Protein AF-A0A6J8DUG9-F1 (afdb_monomer)

Organism: Mytilus coruscus (NCBI:txid42192)

Radius of gyration: 27.26 Å; Cα contacts (8 Å, |Δi|>4): 117; chains: 1; bounding box: 63×24×90 Å

Secondary structure (DSSP, 8-state):
---S-TTSS-HHHHHHHHHHHHHHHHHHHHHHHHHHHIIIIIIITTT----HHHHHHHHHHHHHHHHHHHHHHHHHHHHHHHH-SSTTTS---HHHHHHHHHHHHHHHHHHHHHHHHHHHHHHHHHHHHHHHHHHHHHIIIIIIHHHHTT---PEEGGGGT----GGGGGGTPPPSS-SEE--HHHHHHHHHHHHHHHHHHHHHHHHHHHHHHHHHHHHHHHHHHHHHHHHHT--

InterPro domains:
  IPR001614 Myelin proteolipid protein PLP [PF01275] (6-200)
  IPR001614 Myelin proteolipid protein PLP [PTHR11683] (6-196)

Sequence (235 aa):
MACENIGNCAFASLISALLVFFGVGVYCGTLYRALQIFITQILEDIFGFNVPWLEVIQIVFVVIGVVMGMFAILLLVFGFLATGATRKNVYSGNKCIMGGRVSAGFFMCISYLLNLVWIGMLGVGVVPVVVYLMVSSRCDNSVYNKYQNGQVTCINLNHYGIYRNQSYIAIGQLPPGKESVCDPNDLRRLCDKTNFLLTLATNYTRLKISKELTEYRDAVDMEELELNSRDGGSR

Solvent-accessible surface area (backbone atoms only — not comparable to full-atom values): 13427 Å² total; per-residue (Å²): 134,72,85,88,49,86,87,74,60,66,55,70,60,52,52,52,49,50,52,49,43,53,47,49,52,52,49,45,54,51,51,51,52,52,50,53,47,45,48,55,60,40,31,36,71,63,37,39,43,85,62,73,67,58,58,56,52,52,52,51,52,46,54,52,47,52,54,50,43,55,49,49,53,51,53,50,54,52,50,55,67,68,69,45,94,64,68,86,81,77,75,93,44,75,72,56,61,51,49,54,54,52,50,50,52,51,52,52,54,51,53,50,54,52,49,54,55,48,53,52,52,52,58,61,56,44,50,65,55,49,56,46,54,61,48,52,59,44,35,62,68,49,50,57,58,29,51,76,70,74,44,85,73,61,49,56,38,62,83,73,72,58,72,71,68,66,69,32,62,79,68,76,41,85,58,74,45,56,68,54,56,62,54,70,65,63,51,47,50,54,43,53,59,49,49,55,58,46,53,57,54,48,49,52,52,50,55,48,52,52,51,55,52,48,55,54,48,55,52,51,57,51,54,53,51,53,54,53,53,58,65,67,68,74,117

pLDDT: mean 71.72, std 12.21, range [39.41, 91.94]

Foldseek 3Di:
DDDPDPVQPVVVLVVVLVCLLVVLVVVLVLLLVLLVCCQPLPCCVAFQHNDVVSVVVNVVSSVLSVVVSVLSVVVVVLVVVVSDPPPPPDDPDPVVVVVNVVVVVVSVVVVVVSVVVVVVVVVVSVVSVVLLVVLLVCCVPPLVVVVVVVDQDKAACVVVVPDFDCVCVVVVHDTGTDRIDRDSVSSVVSNVVSVVSVVVVVVVVVVVVVVVVVVVVVVVVVVVVVVVVVVVVPD

Mean predicted aligned error: 14.6 Å

Structure (mmCIF, N/CA/C/O backbone):
data_AF-A0A6J8DUG9-F1
#
_entry.id   AF-A0A6J8DUG9-F1
#
loop_
_atom_site.group_PDB
_atom_site.id
_atom_site.type_symbol
_atom_site.label_atom_id
_atom_site.label_alt_id
_atom_site.label_comp_id
_atom_site.label_asym_id
_atom_site.label_entity_id
_atom_site.label_seq_id
_atom_site.pdbx_PDB_ins_code
_atom_site.Cartn_x
_atom_site.Cartn_y
_atom_site.Cartn_z
_atom_site.occupancy
_atom_site.B_iso_or_equiv
_atom_site.auth_seq_id
_atom_site.auth_comp_id
_atom_site.auth_asym_id
_atom_site.auth_atom_id
_atom_site.pdbx_PDB_model_num
ATOM 1 N N . MET A 1 1 ? -19.791 10.800 38.046 1.00 41.50 1 MET A N 1
ATOM 2 C CA . MET A 1 1 ? -18.452 10.973 38.639 1.00 41.50 1 MET A CA 1
ATOM 3 C C . MET A 1 1 ? -17.457 10.331 37.711 1.00 41.50 1 MET A C 1
ATOM 5 O O . MET A 1 1 ? -17.655 9.191 37.309 1.00 41.50 1 MET A O 1
ATOM 9 N N . ALA A 1 2 ? -16.525 11.163 37.264 1.00 39.41 2 ALA A N 1
ATOM 10 C CA . ALA A 1 2 ? -15.519 10.879 36.263 1.00 39.41 2 ALA A CA 1
ATOM 11 C C . ALA A 1 2 ? -14.509 9.834 36.758 1.00 39.41 2 ALA A C 1
ATOM 13 O O . ALA A 1 2 ? -14.472 9.522 37.943 1.00 39.41 2 ALA A O 1
ATOM 14 N N . CYS A 1 3 ? -13.740 9.300 35.809 1.00 44.16 3 CYS A N 1
ATOM 15 C CA . CYS A 1 3 ? -12.634 8.352 35.961 1.00 44.16 3 CYS A CA 1
ATOM 16 C C . CYS A 1 3 ? -11.740 8.758 37.161 1.00 44.16 3 CYS A C 1
ATOM 18 O O . CYS A 1 3 ? -10.840 9.574 37.007 1.00 44.16 3 CYS A O 1
ATOM 20 N N . GLU A 1 4 ? -12.014 8.229 38.361 1.00 46.38 4 GLU A N 1
ATOM 21 C CA . GLU A 1 4 ? -11.262 8.558 39.590 1.00 46.38 4 GLU A CA 1
ATOM 22 C C . GLU A 1 4 ? -9.980 7.720 39.725 1.00 46.38 4 GLU A C 1
ATOM 24 O O . GLU A 1 4 ? -9.204 7.909 40.646 1.00 46.38 4 GLU A O 1
ATOM 29 N N . ASN A 1 5 ? -9.709 6.836 38.759 1.00 43.53 5 ASN A N 1
ATOM 30 C CA . ASN A 1 5 ? -8.426 6.159 38.623 1.00 43.53 5 ASN A CA 1
ATOM 31 C C . ASN A 1 5 ? -7.968 6.210 37.164 1.00 43.53 5 ASN A C 1
ATOM 33 O O . ASN A 1 5 ? -8.479 5.490 36.304 1.00 43.53 5 ASN A O 1
ATOM 37 N N . ILE A 1 6 ? -6.958 7.041 36.910 1.00 51.72 6 ILE A N 1
ATOM 38 C CA . ILE A 1 6 ? -6.252 7.199 35.626 1.00 51.72 6 ILE A CA 1
ATOM 39 C C . ILE A 1 6 ? -5.716 5.848 35.096 1.00 51.72 6 ILE A C 1
ATOM 41 O O . ILE A 1 6 ? -5.538 5.690 33.892 1.00 51.72 6 ILE A O 1
ATOM 45 N N . GLY A 1 7 ? -5.559 4.837 35.962 1.00 48.66 7 GLY A N 1
ATOM 46 C CA . GLY A 1 7 ? -5.091 3.490 35.614 1.00 48.66 7 GLY A CA 1
ATOM 47 C C . GLY A 1 7 ? -6.109 2.525 34.979 1.00 48.66 7 GLY A C 1
ATOM 48 O O . GLY A 1 7 ? -5.687 1.484 34.492 1.00 48.66 7 GLY A O 1
ATOM 49 N N . ASN A 1 8 ? -7.415 2.837 34.941 1.00 49.31 8 ASN A N 1
ATOM 50 C CA . ASN A 1 8 ? -8.454 1.919 34.416 1.00 49.31 8 ASN A CA 1
ATOM 51 C C . ASN A 1 8 ? -9.203 2.436 33.173 1.00 49.31 8 ASN A C 1
ATOM 53 O O . ASN A 1 8 ? -10.118 1.775 32.677 1.00 49.31 8 ASN A O 1
ATOM 57 N N . CYS A 1 9 ? -8.860 3.618 32.664 1.00 53.84 9 CYS A N 1
ATOM 58 C CA . CYS A 1 9 ? -9.441 4.124 31.425 1.00 53.84 9 CYS A CA 1
ATOM 59 C C . CYS A 1 9 ? -8.801 3.354 30.236 1.00 53.84 9 CYS A C 1
ATOM 61 O O . CYS A 1 9 ? -7.597 3.100 30.229 1.00 53.84 9 CYS A O 1
ATOM 63 N N . ALA A 1 10 ? -9.597 2.936 29.240 1.00 59.75 10 ALA A N 1
ATOM 64 C CA . ALA A 1 10 ? -9.172 2.096 28.106 1.00 59.75 10 ALA A CA 1
ATOM 65 C C . ALA A 1 10 ? -8.274 2.840 27.088 1.00 59.75 10 ALA A C 1
ATOM 67 O O . ALA A 1 10 ? -8.511 2.795 25.880 1.00 59.75 10 ALA A O 1
ATOM 68 N N . PHE A 1 11 ? -7.242 3.538 27.567 1.00 67.25 11 PHE A N 1
ATOM 69 C CA . PHE A 1 11 ? -6.290 4.298 26.762 1.00 67.25 11 PHE A CA 1
ATOM 70 C C . PHE A 1 11 ? -5.583 3.409 25.738 1.00 67.25 11 PHE A C 1
ATOM 72 O O . PHE A 1 11 ? -5.452 3.803 24.585 1.00 67.25 11 PHE A O 1
ATOM 79 N N . ALA A 1 12 ? -5.227 2.176 26.109 1.00 67.56 12 ALA A N 1
ATOM 80 C CA . ALA A 1 12 ? -4.604 1.219 25.194 1.00 67.56 12 ALA A CA 1
ATOM 81 C C . ALA A 1 12 ? -5.505 0.862 23.991 1.00 67.56 12 ALA A C 1
ATOM 83 O O . ALA A 1 12 ? -5.034 0.805 22.854 1.00 67.56 12 ALA A O 1
ATOM 84 N N . SER A 1 13 ? -6.812 0.677 24.217 1.00 71.38 13 SER A N 1
ATOM 85 C CA . SER A 1 13 ? -7.779 0.357 23.154 1.00 71.38 13 SER A CA 1
ATOM 86 C C . SER A 1 13 ? -8.056 1.569 22.256 1.00 71.38 13 SER A C 1
ATOM 88 O O . SER A 1 13 ? -8.112 1.447 21.034 1.00 71.38 13 SER A O 1
ATOM 90 N N . LEU A 1 14 ? -8.131 2.762 22.857 1.00 71.38 14 LEU A N 1
ATOM 91 C CA . LEU A 1 14 ? -8.289 4.034 22.149 1.00 71.38 14 LEU A CA 1
ATOM 92 C C . LEU A 1 14 ? -7.088 4.305 21.230 1.00 71.38 14 LEU A C 1
ATOM 94 O O . LEU A 1 14 ? -7.269 4.570 20.043 1.00 71.38 14 LEU A O 1
ATOM 98 N N . ILE A 1 15 ? -5.865 4.177 21.755 1.00 79.62 15 ILE A N 1
ATOM 99 C CA . ILE A 1 15 ? -4.626 4.359 20.986 1.00 79.62 15 ILE A CA 1
ATOM 100 C C . ILE A 1 15 ? -4.554 3.345 19.841 1.00 79.62 15 ILE A C 1
ATOM 102 O O . ILE A 1 15 ? -4.286 3.732 18.706 1.00 79.62 15 ILE A O 1
ATOM 106 N N . SER A 1 16 ? -4.862 2.072 20.102 1.00 75.00 16 SER A N 1
ATOM 107 C CA . SER A 1 16 ? -4.859 1.023 19.072 1.00 75.00 16 SER A CA 1
ATOM 108 C C . SER A 1 16 ? -5.841 1.329 17.939 1.00 75.00 16 SER A C 1
ATOM 110 O O . SER A 1 16 ? -5.493 1.233 16.765 1.00 75.00 16 SER A O 1
ATOM 112 N N . ALA A 1 17 ? -7.058 1.755 18.271 1.00 78.19 17 ALA A N 1
ATOM 113 C CA . ALA A 1 17 ? -8.072 2.079 17.278 1.00 78.19 17 ALA A CA 1
ATOM 114 C C . ALA A 1 17 ? -7.736 3.349 16.471 1.00 78.19 17 ALA A C 1
ATOM 116 O O . ALA A 1 17 ? -7.962 3.375 15.261 1.00 78.19 17 ALA A O 1
ATOM 117 N N . LEU A 1 18 ? -7.133 4.370 17.095 1.00 82.00 18 LEU A N 1
ATOM 118 C CA . LEU A 1 18 ? -6.618 5.539 16.373 1.00 82.00 18 LEU A CA 1
ATOM 119 C C . LEU A 1 18 ? -5.481 5.159 15.419 1.00 82.00 18 LEU A C 1
ATOM 121 O O . LEU A 1 18 ? -5.491 5.580 14.264 1.00 82.00 18 LEU A O 1
ATOM 125 N N . LEU A 1 19 ? -4.530 4.335 15.869 1.00 80.81 19 LEU A N 1
ATOM 126 C CA . LEU A 1 19 ? -3.437 3.843 15.027 1.00 80.81 19 LEU A CA 1
ATOM 127 C C . LEU A 1 19 ? -3.962 3.066 13.815 1.00 80.81 19 LEU A C 1
ATOM 129 O O . LEU A 1 19 ? -3.469 3.270 12.708 1.00 80.81 19 LEU A O 1
ATOM 133 N N . VAL A 1 20 ? -4.990 2.230 13.997 1.00 82.81 20 VAL A N 1
ATOM 134 C CA . VAL A 1 20 ? -5.645 1.519 12.889 1.00 82.81 20 VAL A CA 1
ATOM 135 C C . VAL A 1 20 ? -6.331 2.501 11.940 1.00 82.81 20 VAL A C 1
ATOM 137 O O . VAL A 1 20 ? -6.143 2.397 10.733 1.00 82.81 20 VAL A O 1
ATOM 140 N N . PHE A 1 21 ? -7.068 3.491 12.449 1.00 83.62 21 PHE A N 1
ATOM 141 C CA . PHE A 1 21 ? -7.751 4.479 11.609 1.00 83.62 21 PHE A CA 1
ATOM 142 C C . PHE A 1 21 ? -6.773 5.292 10.747 1.00 83.62 21 PHE A C 1
ATOM 144 O O . PHE A 1 21 ? -6.922 5.362 9.524 1.00 83.62 21 PHE A O 1
ATOM 151 N N . PHE A 1 22 ? -5.730 5.857 11.362 1.00 85.69 22 PHE A N 1
ATOM 152 C CA . PHE A 1 22 ? -4.698 6.594 10.631 1.00 85.69 22 PHE A CA 1
ATOM 153 C C . PHE A 1 22 ? -3.905 5.682 9.691 1.00 85.69 22 PHE A C 1
ATOM 155 O O . PHE A 1 22 ? -3.626 6.069 8.557 1.00 85.69 22 PHE A O 1
ATOM 162 N N . GLY A 1 23 ? -3.589 4.458 10.122 1.00 82.38 23 GLY A N 1
ATOM 163 C CA . GLY A 1 23 ? -2.897 3.464 9.307 1.00 82.38 23 GLY A CA 1
ATOM 164 C C . GLY A 1 23 ? -3.671 3.096 8.043 1.00 82.38 23 GLY A C 1
ATOM 165 O O . GLY A 1 23 ? -3.093 3.098 6.959 1.00 82.38 23 GLY A O 1
ATOM 166 N N . VAL A 1 24 ? -4.983 2.860 8.152 1.00 84.56 24 VAL A N 1
ATOM 167 C CA . VAL A 1 24 ? -5.863 2.583 7.004 1.00 84.56 24 VAL A CA 1
ATOM 168 C C . VAL A 1 24 ? -5.885 3.770 6.043 1.00 84.56 24 VAL A C 1
ATOM 170 O O . VAL A 1 24 ? -5.748 3.573 4.837 1.00 84.56 24 VAL A O 1
ATOM 173 N N . GLY A 1 25 ? -5.994 4.999 6.558 1.00 83.56 25 GLY A N 1
ATOM 174 C CA . GLY A 1 25 ? -5.976 6.213 5.737 1.00 83.56 25 GLY A CA 1
ATOM 175 C C . GLY A 1 25 ? -4.667 6.389 4.964 1.00 83.56 25 GLY A C 1
ATOM 176 O O . GLY A 1 25 ? -4.682 6.608 3.751 1.00 83.56 25 GLY A O 1
ATOM 177 N N . VAL A 1 26 ? -3.527 6.229 5.644 1.00 83.81 26 VAL A N 1
ATOM 178 C CA . VAL A 1 26 ? -2.199 6.300 5.016 1.00 83.81 26 VAL A CA 1
ATOM 179 C C . VAL A 1 26 ? -2.026 5.176 3.996 1.00 83.81 26 VAL A C 1
ATOM 181 O O . VAL A 1 26 ? -1.580 5.436 2.878 1.00 83.81 26 VAL A O 1
ATOM 184 N N . TYR A 1 27 ? -2.422 3.946 4.331 1.00 82.06 27 TYR A N 1
ATOM 185 C CA . TYR A 1 27 ? -2.349 2.803 3.422 1.00 82.06 27 TYR A CA 1
ATOM 186 C C . TYR A 1 27 ? -3.182 3.029 2.155 1.00 82.06 27 TYR A C 1
ATOM 188 O O . TYR A 1 27 ? -2.664 2.890 1.052 1.00 82.06 27 TYR A O 1
ATOM 196 N N . CYS A 1 28 ? -4.437 3.465 2.283 1.00 83.56 28 CYS A N 1
ATOM 197 C CA . CYS A 1 28 ? -5.290 3.756 1.130 1.00 83.56 28 CYS A CA 1
ATOM 198 C C . CYS A 1 28 ? -4.724 4.888 0.260 1.00 83.56 28 CYS A C 1
ATOM 200 O O . CYS A 1 28 ? -4.678 4.760 -0.962 1.00 83.56 28 CYS A O 1
ATOM 202 N N . GLY A 1 29 ? -4.250 5.980 0.872 1.00 81.69 29 GLY A N 1
ATOM 203 C CA . GLY A 1 29 ? -3.675 7.111 0.140 1.00 81.69 29 GLY A CA 1
ATOM 204 C C . GLY A 1 29 ? -2.391 6.744 -0.607 1.00 81.69 29 GLY A C 1
ATOM 205 O O . GLY A 1 29 ? -2.224 7.088 -1.780 1.00 81.69 29 GLY A O 1
ATOM 206 N N . THR A 1 30 ? -1.495 6.010 0.055 1.00 79.44 30 THR A N 1
ATOM 207 C CA . THR A 1 30 ? -0.239 5.534 -0.544 1.00 79.44 30 THR A CA 1
ATOM 208 C C . THR A 1 30 ? -0.483 4.502 -1.638 1.00 79.44 30 THR A C 1
ATOM 210 O O . THR A 1 30 ? 0.081 4.645 -2.720 1.00 79.44 30 THR A O 1
ATOM 213 N N . LEU A 1 31 ? -1.366 3.526 -1.410 1.00 79.06 31 LEU A N 1
ATOM 214 C CA . LEU A 1 31 ? -1.734 2.518 -2.404 1.00 79.06 31 LEU A CA 1
ATOM 215 C C . LEU A 1 31 ? -2.398 3.158 -3.630 1.00 79.06 31 LEU A C 1
ATOM 217 O O . LEU A 1 31 ? -2.025 2.835 -4.754 1.00 79.06 31 LEU A O 1
ATOM 221 N N . TYR A 1 32 ? -3.317 4.112 -3.436 1.00 81.38 32 TYR A N 1
ATOM 222 C CA . TYR A 1 32 ? -3.952 4.852 -4.530 1.00 81.38 32 TYR A CA 1
ATOM 223 C C . TYR A 1 32 ? -2.913 5.591 -5.381 1.00 81.38 32 TYR A C 1
ATOM 225 O O . TYR A 1 32 ? -2.899 5.474 -6.604 1.00 81.38 32 TYR A O 1
ATOM 233 N N . ARG A 1 33 ? -1.997 6.327 -4.742 1.00 80.81 33 ARG A N 1
ATOM 234 C CA . ARG A 1 33 ? -0.926 7.028 -5.463 1.00 80.81 33 ARG A CA 1
ATOM 235 C C . ARG A 1 33 ? 0.001 6.057 -6.189 1.00 80.81 33 ARG A C 1
ATOM 237 O O . ARG A 1 33 ? 0.339 6.308 -7.342 1.00 80.81 33 ARG A O 1
ATOM 244 N N . ALA A 1 34 ? 0.384 4.957 -5.545 1.00 75.31 34 ALA A N 1
ATOM 245 C CA . ALA A 1 34 ? 1.252 3.946 -6.137 1.00 75.31 34 ALA A CA 1
ATOM 246 C C . ALA A 1 34 ? 0.610 3.296 -7.373 1.00 75.31 34 ALA A C 1
ATOM 248 O O . ALA A 1 34 ? 1.252 3.219 -8.419 1.00 75.31 34 ALA A O 1
ATOM 249 N N . LEU A 1 35 ? -0.663 2.898 -7.283 1.00 76.62 35 LEU A N 1
ATOM 250 C CA . LEU A 1 35 ? -1.409 2.311 -8.399 1.00 76.62 35 LEU A CA 1
ATOM 251 C C . LEU A 1 35 ? -1.618 3.314 -9.535 1.00 76.62 35 LEU A C 1
ATOM 253 O O . LEU A 1 35 ? -1.372 2.975 -10.688 1.00 76.62 35 LEU A O 1
ATOM 257 N N . GLN A 1 36 ? -1.968 4.564 -9.222 1.00 80.19 36 GLN A N 1
ATOM 258 C CA . GLN A 1 36 ? -2.142 5.610 -10.231 1.00 80.19 36 GLN A CA 1
ATOM 259 C C . GLN A 1 36 ? -0.851 5.846 -11.033 1.00 80.19 36 GLN A C 1
ATOM 261 O O . GLN A 1 36 ? -0.887 5.926 -12.262 1.00 80.19 36 GLN A O 1
ATOM 266 N N . ILE A 1 37 ? 0.294 5.944 -10.347 1.00 75.69 37 ILE A N 1
ATOM 267 C CA . ILE A 1 37 ? 1.604 6.101 -10.995 1.00 75.69 37 ILE A CA 1
ATOM 268 C C . ILE A 1 37 ? 1.922 4.865 -11.839 1.00 75.69 37 ILE A C 1
ATOM 270 O O . ILE A 1 37 ? 2.354 5.004 -12.979 1.00 75.69 37 ILE A O 1
ATOM 274 N N . PHE A 1 38 ? 1.682 3.664 -11.312 1.00 75.38 38 PHE A N 1
ATOM 275 C CA . PHE A 1 38 ? 1.940 2.421 -12.032 1.00 75.38 38 PHE A CA 1
ATOM 276 C C . PHE A 1 38 ? 1.114 2.317 -13.324 1.00 75.38 38 PHE A C 1
ATOM 278 O O . PHE A 1 38 ? 1.660 2.006 -14.378 1.00 75.38 38 PHE A O 1
ATOM 285 N N . ILE A 1 39 ? -0.181 2.629 -13.274 1.00 75.12 39 ILE A N 1
ATOM 286 C CA . ILE A 1 39 ? -1.071 2.544 -14.438 1.00 75.12 39 ILE A CA 1
ATOM 287 C C . ILE A 1 39 ? -0.670 3.578 -15.499 1.00 75.12 39 ILE A C 1
ATOM 289 O O . ILE A 1 39 ? -0.373 3.217 -16.632 1.00 75.12 39 ILE A O 1
ATOM 293 N N . THR A 1 40 ? -0.589 4.854 -15.122 1.00 72.06 40 THR A N 1
ATOM 294 C CA . THR A 1 40 ? -0.403 5.951 -16.090 1.00 72.06 40 THR A CA 1
ATOM 295 C C . THR A 1 40 ? 1.032 6.072 -16.601 1.00 72.06 40 THR A C 1
ATOM 297 O O . THR A 1 40 ? 1.269 6.314 -17.777 1.00 72.06 40 THR A O 1
ATOM 300 N N . GLN A 1 41 ? 2.027 5.916 -15.727 1.00 67.75 41 GLN A N 1
ATOM 301 C CA . GLN A 1 41 ? 3.422 6.207 -16.075 1.00 67.75 41 GLN A CA 1
ATOM 302 C C . GLN A 1 41 ? 4.193 4.971 -16.514 1.00 67.75 41 GLN A C 1
ATOM 304 O O . GLN A 1 41 ? 5.176 5.091 -17.237 1.00 67.75 41 GLN A O 1
ATOM 309 N N . ILE A 1 42 ? 3.796 3.789 -16.046 1.00 69.81 42 ILE A N 1
ATOM 310 C CA . ILE A 1 42 ? 4.462 2.544 -16.417 1.00 69.81 42 ILE A CA 1
ATOM 311 C C . ILE A 1 42 ? 3.620 1.876 -17.499 1.00 69.81 42 ILE A C 1
ATOM 313 O O . ILE A 1 42 ? 4.067 1.782 -18.639 1.00 69.81 42 ILE A O 1
ATOM 317 N N . LEU A 1 43 ? 2.381 1.496 -17.191 1.00 70.25 43 LEU A N 1
ATOM 318 C CA . LEU A 1 43 ? 1.543 0.729 -18.113 1.00 70.25 43 LEU A CA 1
ATOM 319 C C . LEU A 1 43 ? 1.228 1.473 -19.424 1.00 70.25 43 LEU A C 1
ATOM 321 O O . LEU A 1 43 ? 1.392 0.897 -20.498 1.00 70.25 43 LEU A O 1
ATOM 325 N N . GLU A 1 44 ? 0.828 2.742 -19.353 1.00 72.00 44 GLU A N 1
ATOM 326 C CA . GLU A 1 44 ? 0.455 3.523 -20.541 1.00 72.00 44 GLU A CA 1
ATOM 327 C C . GLU A 1 44 ? 1.668 4.138 -21.253 1.00 72.00 44 GLU A C 1
ATOM 329 O O . GLU A 1 44 ? 1.895 3.830 -22.421 1.00 72.00 44 GLU A O 1
ATOM 334 N N . ASP A 1 45 ? 2.477 4.952 -20.565 1.00 67.31 45 ASP A N 1
ATOM 335 C CA . ASP A 1 45 ? 3.588 5.693 -21.195 1.00 67.31 45 ASP A CA 1
ATOM 336 C C . ASP A 1 45 ? 4.724 4.780 -21.701 1.00 67.31 45 ASP A C 1
ATOM 338 O O . ASP A 1 45 ? 5.265 4.974 -22.792 1.00 67.31 45 ASP A O 1
ATOM 342 N N . ILE A 1 46 ? 5.112 3.774 -20.910 1.00 63.97 46 ILE A N 1
ATOM 343 C CA . ILE A 1 46 ? 6.310 2.961 -21.183 1.00 63.97 46 ILE A CA 1
ATOM 344 C C . ILE A 1 46 ? 5.929 1.651 -21.868 1.00 63.97 46 ILE A C 1
ATOM 346 O O . ILE A 1 46 ? 6.572 1.231 -22.835 1.00 63.97 46 ILE A O 1
ATOM 350 N N . PHE A 1 47 ? 4.878 1.006 -21.366 1.00 65.75 47 PHE A N 1
ATOM 351 C CA . PHE A 1 47 ? 4.434 -0.296 -21.841 1.00 65.75 47 PHE A CA 1
ATOM 352 C C . PHE A 1 47 ? 3.389 -0.208 -22.952 1.00 65.75 47 PHE A C 1
ATOM 354 O O . PHE A 1 47 ? 3.236 -1.207 -23.646 1.00 65.75 47 PHE A O 1
ATOM 361 N N . GLY A 1 48 ? 2.721 0.937 -23.162 1.00 63.03 48 GLY A N 1
ATOM 362 C CA . GLY A 1 48 ? 1.706 1.153 -24.203 1.00 63.03 48 GLY A CA 1
ATOM 363 C C . GLY A 1 48 ? 0.445 0.291 -24.059 1.00 63.03 48 GLY A C 1
ATOM 364 O O . GLY A 1 48 ? -0.232 0.023 -25.053 1.00 63.03 48 GLY A O 1
ATOM 365 N N . PHE A 1 49 ? 0.149 -0.180 -22.847 1.00 66.69 49 PHE A N 1
ATOM 366 C CA . PHE A 1 49 ? -1.036 -0.964 -22.514 1.00 66.69 49 PHE A CA 1
ATOM 367 C C . PHE A 1 49 ? -2.037 -0.098 -21.750 1.00 66.69 49 PHE A C 1
ATOM 369 O O . PHE A 1 49 ? -1.842 0.197 -20.573 1.00 66.69 49 PHE A O 1
ATOM 376 N N . ASN A 1 50 ? -3.139 0.267 -22.408 1.00 68.12 50 ASN A N 1
ATOM 377 C CA . ASN A 1 50 ? -4.269 0.908 -21.743 1.00 68.12 50 ASN A CA 1
ATOM 378 C C . ASN A 1 50 ? -5.202 -0.173 -21.184 1.00 68.12 50 ASN A C 1
ATOM 380 O O . ASN A 1 50 ? -5.737 -0.994 -21.935 1.00 68.12 50 ASN A O 1
ATOM 384 N N . VAL A 1 51 ? -5.350 -0.201 -19.859 1.00 70.75 51 VAL A N 1
ATOM 385 C CA . VAL A 1 51 ? -6.108 -1.235 -19.156 1.00 70.75 51 VAL A CA 1
ATOM 386 C C . VAL A 1 51 ? -7.123 -0.584 -18.210 1.00 70.75 51 VAL A C 1
ATOM 388 O O . VAL A 1 51 ? -6.851 -0.431 -17.017 1.00 70.75 51 VAL A O 1
ATOM 391 N N . PRO A 1 52 ? -8.319 -0.219 -18.706 1.00 74.81 52 PRO A N 1
ATOM 39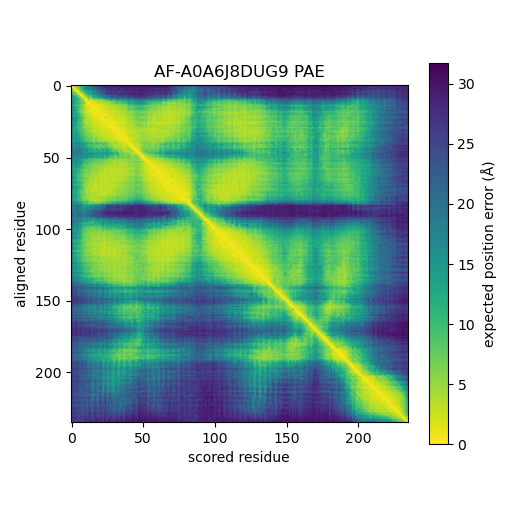2 C CA . PRO A 1 52 ? -9.280 0.576 -17.938 1.00 74.81 52 PRO A CA 1
ATOM 393 C C . PRO A 1 52 ? -9.862 -0.177 -16.732 1.00 74.81 52 PRO A C 1
ATOM 395 O O . PRO A 1 52 ? -10.321 0.435 -15.771 1.00 74.81 52 PRO A O 1
ATOM 398 N N . TRP A 1 53 ? -9.818 -1.516 -16.722 1.00 76.31 53 TRP A N 1
ATOM 399 C CA . TRP A 1 53 ? -10.322 -2.294 -15.586 1.00 76.31 53 TRP A CA 1
ATOM 400 C C . TRP A 1 53 ? -9.467 -2.135 -14.317 1.00 76.31 53 TRP A C 1
ATOM 402 O O . TRP A 1 53 ? -9.982 -2.333 -13.216 1.00 76.31 53 TRP A O 1
ATOM 412 N N . LEU A 1 54 ? -8.180 -1.773 -14.437 1.00 76.56 54 LEU A N 1
ATOM 413 C CA . LEU A 1 54 ? -7.307 -1.554 -13.274 1.00 76.56 54 LEU A CA 1
ATOM 414 C C . LEU A 1 54 ? -7.749 -0.326 -12.471 1.00 76.56 54 LEU A C 1
ATOM 416 O O . LEU A 1 54 ? -7.712 -0.352 -11.241 1.00 76.56 54 LEU A O 1
ATOM 420 N N . GLU A 1 55 ? -8.209 0.720 -13.157 1.00 81.00 55 GLU A N 1
ATOM 421 C CA . GLU A 1 55 ? -8.702 1.944 -12.526 1.00 81.00 55 GLU A CA 1
ATOM 422 C C . GLU A 1 55 ? -9.968 1.671 -11.698 1.00 81.00 55 GLU A C 1
ATOM 424 O O . GLU A 1 55 ? -10.085 2.114 -10.555 1.00 81.00 55 GLU A O 1
ATOM 429 N N . VAL A 1 56 ? -10.877 0.840 -12.221 1.00 85.00 56 VAL A N 1
ATOM 430 C CA . VAL A 1 56 ? -12.088 0.416 -11.498 1.00 85.00 56 VAL A CA 1
ATOM 431 C C . VAL A 1 56 ? -11.729 -0.350 -10.221 1.00 85.00 56 VAL A C 1
ATOM 433 O O . VAL A 1 56 ? -12.285 -0.076 -9.156 1.00 85.00 56 VAL A O 1
ATOM 436 N N . ILE A 1 57 ? -10.768 -1.275 -10.295 1.00 82.31 57 ILE A N 1
ATOM 437 C CA . ILE A 1 57 ? -10.298 -2.052 -9.138 1.00 82.31 57 ILE A CA 1
ATOM 438 C C . ILE A 1 57 ? -9.699 -1.135 -8.059 1.00 82.31 57 ILE A C 1
ATOM 440 O O . ILE A 1 57 ? -9.972 -1.314 -6.870 1.00 82.31 57 ILE A O 1
ATOM 444 N N . GLN A 1 58 ? -8.928 -0.121 -8.459 1.00 82.69 58 GLN A N 1
ATOM 445 C CA . GLN A 1 58 ? -8.347 0.859 -7.540 1.00 82.69 58 GLN A CA 1
ATOM 446 C C . GLN A 1 58 ? -9.422 1.636 -6.769 1.00 82.69 58 GLN A C 1
ATOM 448 O O . GLN A 1 58 ? -9.306 1.797 -5.552 1.00 82.69 58 GLN A O 1
ATOM 453 N N . ILE A 1 59 ? -10.483 2.084 -7.446 1.00 86.31 59 ILE A N 1
ATOM 454 C CA . ILE A 1 59 ? -11.598 2.799 -6.806 1.00 86.31 59 ILE A CA 1
ATOM 455 C C . ILE A 1 59 ? -12.310 1.891 -5.794 1.00 86.31 59 ILE A C 1
ATOM 457 O O . ILE A 1 59 ? -12.594 2.317 -4.673 1.00 86.31 59 ILE A O 1
ATOM 461 N N . VAL A 1 60 ? -12.545 0.623 -6.146 1.00 87.38 60 VAL A N 1
ATOM 462 C CA . VAL A 1 60 ? -13.183 -0.358 -5.251 1.00 87.38 60 VAL A CA 1
ATOM 463 C C . VAL A 1 60 ? -12.370 -0.560 -3.967 1.00 87.38 60 VAL A C 1
ATOM 465 O O . VAL A 1 60 ? -12.949 -0.562 -2.879 1.00 87.38 60 VAL A O 1
ATOM 468 N N . PHE A 1 61 ? -11.039 -0.656 -4.053 1.00 84.56 61 PHE A N 1
ATOM 469 C CA . PHE A 1 61 ? -10.189 -0.776 -2.862 1.00 84.56 61 PHE A CA 1
ATOM 470 C C . PHE A 1 61 ? -10.283 0.439 -1.934 1.00 84.56 61 PHE A C 1
ATOM 472 O O . PHE A 1 61 ? -10.331 0.271 -0.714 1.00 84.56 61 PHE A O 1
ATOM 479 N N . VAL A 1 62 ? -10.373 1.652 -2.489 1.00 86.88 62 VAL A N 1
ATOM 480 C CA . VAL A 1 62 ? -10.546 2.873 -1.686 1.00 86.88 62 VAL A CA 1
ATOM 481 C C . VAL A 1 62 ? -11.884 2.865 -0.953 1.00 86.88 62 VAL A C 1
ATOM 483 O O . VAL A 1 62 ? -11.929 3.142 0.246 1.00 86.88 62 VAL A O 1
ATOM 486 N N . VAL A 1 63 ? -12.968 2.493 -1.638 1.00 89.88 63 VAL A N 1
ATOM 487 C CA . VAL A 1 63 ? -14.302 2.402 -1.024 1.00 89.88 63 VAL A CA 1
ATOM 488 C C . VAL A 1 63 ? -14.303 1.397 0.131 1.00 89.88 63 VAL A C 1
ATOM 490 O O . VAL A 1 63 ? -14.794 1.712 1.216 1.00 89.88 63 VAL A O 1
ATOM 493 N N . ILE A 1 64 ? -13.693 0.223 -0.058 1.00 88.12 64 ILE A N 1
ATOM 494 C CA . ILE A 1 64 ? -13.554 -0.786 1.002 1.00 88.12 64 ILE A CA 1
ATOM 495 C C . ILE A 1 64 ? -12.747 -0.225 2.181 1.00 88.12 64 ILE A C 1
ATOM 497 O O . ILE A 1 64 ? -13.159 -0.385 3.329 1.00 88.12 64 ILE A O 1
ATOM 501 N N . GLY A 1 65 ? -11.642 0.481 1.924 1.00 86.81 65 GLY A N 1
ATOM 502 C CA . GLY A 1 65 ? -10.830 1.118 2.965 1.00 86.81 65 GLY A CA 1
ATOM 503 C C . GLY A 1 65 ? -11.602 2.145 3.800 1.00 86.81 65 GLY A C 1
ATOM 504 O O . GLY A 1 65 ? -11.484 2.161 5.026 1.00 86.81 65 GLY A O 1
ATOM 505 N N . VAL A 1 66 ? -12.456 2.958 3.171 1.00 88.75 66 VAL A N 1
ATOM 506 C CA . VAL A 1 66 ? -13.316 3.918 3.885 1.00 88.75 66 VAL A CA 1
ATOM 507 C C . VAL A 1 66 ? -14.331 3.192 4.769 1.00 88.75 66 VAL A C 1
ATOM 509 O O . VAL A 1 66 ? -14.480 3.537 5.942 1.00 88.75 66 VAL A O 1
ATOM 512 N N . VAL A 1 67 ? -14.989 2.151 4.249 1.00 89.75 67 VAL A N 1
ATOM 513 C CA . VAL A 1 67 ? -15.945 1.338 5.022 1.00 89.75 67 VAL A CA 1
ATOM 514 C C . VAL A 1 67 ? -15.265 0.682 6.230 1.00 89.75 67 VAL A C 1
ATOM 516 O O . VAL A 1 67 ? -15.827 0.681 7.325 1.00 89.75 67 VAL A O 1
ATOM 519 N N . MET A 1 68 ? -14.032 0.194 6.067 1.00 87.75 68 MET A N 1
ATOM 520 C CA . MET A 1 68 ? -13.217 -0.359 7.158 1.00 87.75 68 MET A CA 1
ATOM 521 C C . MET A 1 68 ? -12.923 0.678 8.242 1.00 87.75 68 MET A C 1
ATOM 523 O O . MET A 1 68 ? -13.088 0.394 9.428 1.00 87.75 68 MET A O 1
ATOM 527 N N . GLY A 1 69 ? -12.523 1.891 7.847 1.00 86.94 69 GLY A N 1
ATOM 528 C CA . GLY A 1 69 ? -12.269 2.988 8.782 1.00 86.94 69 GLY A CA 1
ATOM 529 C C . GLY A 1 69 ? -13.517 3.363 9.586 1.00 86.94 69 GLY A C 1
ATOM 530 O O . GLY A 1 69 ? -13.450 3.505 10.806 1.00 86.94 69 GLY A O 1
ATOM 531 N N . MET A 1 70 ? -14.675 3.436 8.923 1.00 89.12 70 MET A N 1
ATOM 532 C CA . MET A 1 70 ? -15.963 3.671 9.587 1.00 89.12 70 MET A CA 1
ATOM 533 C C . MET A 1 70 ? -16.303 2.547 10.572 1.00 89.12 70 MET A C 1
ATOM 535 O O . MET A 1 70 ? -16.734 2.812 11.696 1.00 89.12 70 MET A O 1
ATOM 539 N N . PHE A 1 71 ? -16.064 1.291 10.189 1.00 88.62 71 PHE A N 1
ATOM 540 C CA . PHE A 1 71 ? -16.295 0.145 11.063 1.00 88.62 71 PHE A CA 1
ATOM 541 C C . PHE A 1 71 ? -15.371 0.146 12.290 1.00 88.62 71 PHE A C 1
ATOM 543 O O . PHE A 1 71 ? -15.825 -0.154 13.392 1.00 88.62 71 PHE A O 1
ATOM 550 N N . ALA A 1 72 ? -14.110 0.562 12.144 1.00 85.62 72 ALA A N 1
ATOM 551 C CA . ALA A 1 72 ? -13.183 0.709 13.266 1.00 85.62 72 ALA A CA 1
ATOM 552 C C . ALA A 1 72 ? -13.671 1.746 14.297 1.00 85.62 72 ALA A C 1
ATOM 554 O O . ALA A 1 72 ? -13.593 1.500 15.502 1.00 85.62 72 ALA A O 1
ATOM 555 N N . ILE A 1 73 ? -14.245 2.869 13.844 1.00 86.81 73 ILE A N 1
ATOM 556 C CA . ILE A 1 73 ? -14.851 3.877 14.731 1.00 86.81 73 ILE A CA 1
ATOM 557 C C . ILE A 1 73 ? -16.066 3.292 15.464 1.00 86.81 73 ILE A C 1
ATOM 559 O O . ILE A 1 73 ? -16.212 3.494 16.670 1.00 86.81 73 ILE A O 1
ATOM 563 N N . LEU A 1 74 ? -16.918 2.529 14.769 1.00 88.12 74 LEU A N 1
ATOM 564 C CA . LEU A 1 74 ? -18.054 1.850 15.399 1.00 88.12 74 LEU A CA 1
ATOM 565 C C . LEU A 1 74 ? -17.584 0.877 16.488 1.00 88.12 74 LEU A C 1
ATOM 567 O O . LEU A 1 74 ? -18.085 0.939 17.610 1.00 88.12 74 LEU A O 1
ATOM 571 N N . LEU A 1 75 ? -16.590 0.031 16.201 1.00 84.75 75 LEU A N 1
ATOM 572 C CA . LEU A 1 75 ? -16.009 -0.889 17.186 1.00 84.75 75 LEU A CA 1
ATOM 573 C C . LEU A 1 75 ? -15.440 -0.157 18.406 1.00 84.75 75 LEU A C 1
ATOM 575 O O . LEU A 1 75 ? -15.611 -0.624 19.530 1.00 84.75 75 LEU A O 1
ATOM 579 N N . LEU A 1 76 ? -14.813 1.003 18.202 1.00 83.50 76 LEU A N 1
ATOM 580 C CA . LEU A 1 76 ? -14.308 1.857 19.278 1.00 83.50 76 LEU A CA 1
ATOM 581 C C . LEU A 1 76 ? -15.453 2.375 20.166 1.00 83.50 76 LEU A C 1
ATOM 583 O O . LEU A 1 76 ? -15.364 2.286 21.393 1.00 83.50 76 LEU A O 1
ATOM 587 N N . VAL A 1 77 ? -16.560 2.843 19.577 1.00 83.25 77 VAL A N 1
ATOM 588 C CA . VAL A 1 77 ? -17.750 3.283 20.331 1.00 83.25 77 VAL A CA 1
ATOM 589 C C . VAL A 1 77 ? -18.351 2.122 21.127 1.00 83.25 77 VAL A C 1
ATOM 591 O O . VAL A 1 77 ? -18.627 2.269 22.319 1.00 83.25 77 VAL A O 1
ATOM 594 N N . PHE A 1 78 ? -18.493 0.945 20.512 1.00 82.25 78 PHE A N 1
ATOM 595 C CA . PHE A 1 78 ? -18.962 -0.257 21.206 1.00 82.25 78 PHE A CA 1
ATOM 596 C C . PHE A 1 78 ? -18.008 -0.699 22.325 1.00 82.25 78 PHE A C 1
ATOM 598 O O . PHE A 1 78 ? -18.476 -1.105 23.388 1.00 82.25 78 PHE A O 1
ATOM 605 N N . GLY A 1 79 ? -16.692 -0.561 22.140 1.00 78.69 79 GLY A N 1
ATOM 606 C CA . GLY A 1 79 ? -15.684 -0.833 23.165 1.00 78.69 79 GLY A CA 1
ATOM 607 C C . GLY A 1 79 ? -15.829 0.066 24.396 1.00 78.69 79 GLY A C 1
ATOM 608 O O . GLY A 1 79 ? -15.773 -0.420 25.529 1.00 78.69 79 GLY A O 1
ATOM 609 N N . PHE A 1 80 ? -16.104 1.361 24.204 1.00 75.12 80 PHE A N 1
ATOM 610 C CA . PHE A 1 80 ? -16.382 2.270 25.322 1.00 75.12 80 PHE A CA 1
ATOM 611 C C . PHE A 1 80 ? -17.693 1.947 26.034 1.00 75.12 80 PHE A C 1
ATOM 613 O O . PHE A 1 80 ? -17.730 1.930 27.267 1.00 75.12 80 PHE A O 1
ATOM 620 N N . LEU A 1 81 ? -18.748 1.634 25.278 1.00 74.75 81 LEU A N 1
ATOM 621 C CA . LEU A 1 81 ? -20.036 1.226 25.842 1.00 74.75 81 LEU A CA 1
ATOM 622 C C . LEU A 1 81 ? -19.912 -0.077 26.653 1.00 74.75 81 LEU A C 1
ATOM 624 O O . LEU A 1 81 ? -20.534 -0.201 27.709 1.00 74.75 81 LEU A O 1
ATOM 628 N N . ALA A 1 82 ? -19.069 -1.015 26.208 1.00 70.00 82 ALA A N 1
ATOM 629 C CA . ALA A 1 82 ? -18.795 -2.269 26.906 1.00 70.00 82 ALA A CA 1
ATOM 630 C C . ALA A 1 82 ? -17.958 -2.089 28.190 1.00 70.00 82 ALA A C 1
ATOM 632 O O . ALA A 1 82 ? -18.157 -2.833 29.150 1.00 70.00 82 ALA A O 1
ATOM 633 N N . THR A 1 83 ? -17.059 -1.095 28.242 1.00 69.31 83 THR A N 1
ATOM 634 C CA . THR A 1 83 ? -16.110 -0.897 29.364 1.00 69.31 83 THR A CA 1
ATOM 635 C C . THR A 1 83 ? -16.733 -0.210 30.595 1.00 69.31 83 THR A C 1
ATOM 637 O O . THR A 1 83 ? -16.153 -0.204 31.675 1.00 69.31 83 THR A O 1
ATOM 640 N N . GLY A 1 84 ? -17.981 0.261 30.515 1.00 57.19 84 GLY A N 1
ATOM 641 C CA . GLY A 1 84 ? -18.832 0.336 31.705 1.00 57.19 84 GLY A CA 1
ATOM 642 C C . GLY A 1 84 ? -18.532 1.455 32.711 1.00 57.19 84 GLY A C 1
ATOM 643 O O . GLY A 1 84 ? -18.436 1.192 33.907 1.00 57.19 84 GLY A O 1
ATOM 644 N N . ALA A 1 85 ? -18.573 2.718 32.278 1.00 49.50 85 ALA A N 1
ATOM 645 C CA . ALA A 1 85 ? -18.878 3.829 33.195 1.00 49.50 85 ALA A CA 1
ATOM 646 C C . ALA A 1 85 ? -20.384 3.894 33.575 1.00 49.50 85 ALA A C 1
ATOM 648 O O . ALA A 1 85 ? -20.762 4.611 34.499 1.00 49.50 85 ALA A O 1
ATOM 649 N N . THR A 1 86 ? -21.247 3.103 32.916 1.00 50.00 86 THR A N 1
ATOM 650 C CA . THR A 1 86 ? -22.722 3.124 33.080 1.00 50.00 86 THR A CA 1
ATOM 651 C C . THR A 1 86 ? -23.286 1.861 33.753 1.00 50.00 86 THR A C 1
ATOM 653 O O . THR A 1 86 ? -24.496 1.654 33.790 1.00 50.00 86 THR A O 1
ATOM 656 N N . ARG A 1 87 ? -22.447 0.980 34.321 1.00 48.66 87 ARG A N 1
ATOM 657 C CA . ARG A 1 87 ? -22.939 -0.263 34.956 1.00 48.66 87 ARG A CA 1
ATOM 658 C C . ARG A 1 87 ? -23.669 -0.029 36.286 1.00 48.66 87 ARG A C 1
ATOM 660 O O . ARG A 1 87 ? -24.414 -0.898 36.718 1.00 48.66 87 ARG A O 1
ATOM 667 N N . LYS A 1 88 ? -23.475 1.122 36.942 1.00 48.53 88 LYS A N 1
ATOM 668 C CA . LYS A 1 88 ? -23.950 1.321 38.322 1.00 48.53 88 LYS A CA 1
ATOM 669 C C . LYS A 1 88 ? -25.414 1.746 38.488 1.00 48.53 88 LYS A C 1
ATOM 671 O O . LYS A 1 88 ? -25.908 1.559 39.588 1.00 48.53 88 LYS A O 1
ATOM 676 N N . ASN A 1 89 ? -26.117 2.251 37.464 1.00 49.12 89 ASN A N 1
ATOM 677 C CA . ASN A 1 89 ? -27.441 2.864 37.703 1.00 49.12 89 ASN A CA 1
ATOM 678 C C . ASN A 1 89 ? -28.624 2.415 36.825 1.00 49.12 89 ASN A C 1
ATOM 680 O O . ASN A 1 89 ? -29.739 2.786 37.171 1.00 49.12 89 ASN A O 1
ATOM 684 N N . VAL A 1 90 ? -28.461 1.662 35.721 1.00 52.75 90 VAL A N 1
ATOM 685 C CA . VAL A 1 90 ? -29.596 1.510 34.767 1.00 52.75 90 VAL A CA 1
ATOM 686 C C . VAL A 1 90 ? -29.921 0.078 34.315 1.00 52.75 90 VAL A C 1
ATOM 688 O O . VAL A 1 90 ? -31.090 -0.209 34.085 1.00 52.75 90 VAL A O 1
ATOM 691 N N . TYR A 1 91 ? -28.977 -0.866 34.225 1.00 49.47 91 TYR A N 1
ATOM 692 C CA . TYR A 1 91 ? -29.222 -2.147 33.527 1.00 49.47 91 TYR A CA 1
ATOM 693 C C . TYR A 1 91 ? -28.964 -3.392 34.403 1.00 49.47 91 TYR A C 1
ATOM 695 O O . TYR A 1 91 ? -27.984 -4.113 34.236 1.00 49.47 91 TYR A O 1
ATOM 703 N N . SER A 1 92 ? -29.895 -3.675 35.322 1.00 52.00 92 SER A N 1
ATOM 704 C CA . SER A 1 92 ? -29.947 -4.914 36.128 1.00 52.00 92 SER A CA 1
ATOM 705 C C . SER A 1 92 ? -30.934 -5.947 35.546 1.00 52.00 92 SER A C 1
ATOM 707 O O . SER A 1 92 ? -31.665 -6.608 36.279 1.00 52.00 92 SER A O 1
ATOM 709 N N . GLY A 1 93 ? -31.020 -6.052 34.215 1.00 61.25 93 GLY A N 1
ATOM 710 C CA . GLY A 1 93 ? -31.942 -6.967 33.531 1.00 61.25 93 GLY A CA 1
ATOM 71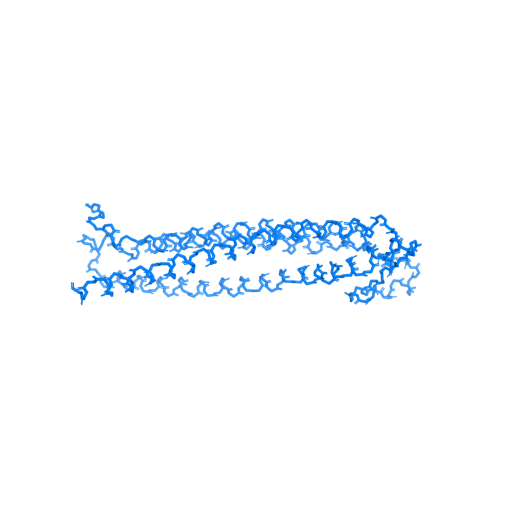1 C C . GLY A 1 93 ? -31.212 -8.025 32.703 1.00 61.25 93 GLY A C 1
ATOM 712 O O . GLY A 1 93 ? -30.421 -7.673 31.828 1.00 61.25 93 GLY A O 1
ATOM 713 N N . ASN A 1 94 ? -31.528 -9.314 32.898 1.00 59.41 94 ASN A N 1
ATOM 714 C CA . ASN A 1 94 ? -30.937 -10.440 32.147 1.00 59.41 94 ASN A CA 1
ATOM 715 C C . ASN A 1 94 ? -31.001 -10.267 30.619 1.00 59.41 94 ASN A C 1
ATOM 717 O O . ASN A 1 94 ? -30.066 -10.643 29.915 1.00 59.41 94 ASN A O 1
ATOM 721 N N . LYS A 1 95 ? -32.074 -9.649 30.102 1.00 61.28 95 LYS A N 1
ATOM 722 C CA . LYS A 1 95 ? -32.256 -9.386 28.661 1.00 61.28 95 LYS A CA 1
ATOM 723 C C . LYS A 1 95 ? -31.156 -8.490 28.084 1.00 61.28 95 LYS A C 1
ATOM 725 O O . LYS A 1 95 ? -30.730 -8.664 26.948 1.00 61.28 95 LYS A O 1
ATOM 730 N N . CYS A 1 96 ? -30.655 -7.571 28.892 1.00 61.28 96 CYS A N 1
ATOM 731 C CA . CYS A 1 96 ? -29.678 -6.585 28.473 1.00 61.28 96 CYS A CA 1
ATOM 732 C C . CYS A 1 96 ? -28.248 -7.124 28.462 1.00 61.28 96 CYS A C 1
ATOM 734 O O . CYS A 1 96 ? -27.463 -6.823 27.566 1.00 61.28 96 CYS A O 1
ATOM 736 N N . ILE A 1 97 ? -27.936 -7.981 29.436 1.00 67.44 97 ILE A N 1
ATOM 737 C CA . ILE A 1 97 ? -26.679 -8.735 29.489 1.00 67.44 97 ILE A CA 1
ATOM 738 C C . ILE A 1 97 ? -26.590 -9.679 28.280 1.00 67.44 97 ILE A C 1
ATOM 740 O O . ILE A 1 97 ? -25.529 -9.825 27.676 1.00 67.44 97 ILE A O 1
ATOM 744 N N . MET A 1 98 ? -27.715 -10.282 27.890 1.00 68.31 98 MET A N 1
ATOM 745 C CA . MET A 1 98 ? -27.795 -11.173 26.733 1.00 68.31 98 MET A CA 1
ATOM 746 C C . MET A 1 98 ? -27.604 -10.419 25.406 1.00 68.31 98 MET A C 1
ATOM 748 O O . MET A 1 98 ? -26.846 -10.884 24.557 1.00 68.31 98 MET A O 1
ATOM 752 N N . GLY A 1 99 ? -28.187 -9.220 25.266 1.00 75.56 99 GLY A N 1
ATOM 753 C CA . GLY A 1 99 ? -27.980 -8.344 24.105 1.00 75.56 99 GLY A CA 1
ATOM 754 C C . GLY A 1 99 ? -26.514 -7.956 23.888 1.00 75.56 99 GLY A C 1
ATOM 755 O O . GLY A 1 99 ? -26.024 -8.053 22.767 1.00 75.56 99 GLY A O 1
ATOM 756 N N . GLY A 1 100 ? -25.785 -7.628 24.963 1.00 76.81 100 GLY A N 1
ATOM 757 C CA . GLY A 1 100 ? -24.356 -7.294 24.892 1.00 76.81 100 GLY A CA 1
ATOM 758 C C . GLY A 1 100 ? -23.467 -8.447 24.404 1.00 76.81 100 GLY A C 1
ATOM 759 O O . GLY A 1 100 ? -22.522 -8.229 23.647 1.00 76.81 100 GLY A O 1
ATOM 760 N N . ARG A 1 101 ? -23.783 -9.694 24.786 1.00 82.06 101 ARG A N 1
ATOM 761 C CA . ARG A 1 101 ? -23.047 -10.889 24.324 1.00 82.06 101 ARG A CA 1
ATOM 762 C C . ARG A 1 101 ? -23.310 -11.184 22.848 1.00 82.06 101 ARG A C 1
ATOM 764 O O . ARG A 1 101 ? -22.376 -11.513 22.122 1.00 82.06 101 ARG A O 1
ATOM 771 N N . VAL A 1 102 ? -24.561 -11.038 22.408 1.00 85.50 102 VAL A N 1
ATOM 772 C CA . VAL A 1 102 ? -24.946 -11.231 21.001 1.00 85.50 102 VAL A CA 1
ATOM 773 C C . VAL A 1 102 ? -24.302 -10.167 20.115 1.00 85.50 102 VAL A C 1
ATOM 775 O O . VAL A 1 102 ? -23.707 -10.511 19.096 1.00 85.50 102 VAL A O 1
ATOM 778 N N . SER A 1 103 ? -24.336 -8.894 20.524 1.00 85.12 103 SER A N 1
ATOM 779 C CA . SER A 1 103 ? -23.673 -7.823 19.777 1.00 85.12 103 SER A CA 1
ATOM 780 C C . SER A 1 103 ? -22.159 -8.020 19.722 1.00 85.12 103 SER A C 1
ATOM 782 O O . SER A 1 103 ? -21.573 -7.863 18.657 1.00 85.12 103 SER A O 1
ATOM 784 N N . ALA A 1 104 ? -21.519 -8.427 20.826 1.00 83.81 104 ALA A N 1
ATOM 785 C CA . ALA A 1 104 ? -20.082 -8.707 20.840 1.00 83.81 104 ALA A CA 1
ATOM 786 C C . ALA A 1 104 ? -19.705 -9.841 19.870 1.00 83.81 104 ALA A C 1
ATOM 788 O O . ALA A 1 104 ? -18.751 -9.700 19.108 1.00 83.81 104 ALA A O 1
ATOM 789 N N . GLY A 1 105 ? -20.486 -10.928 19.840 1.00 86.94 105 GLY A N 1
ATOM 790 C CA . GLY A 1 105 ? -20.285 -12.019 18.882 1.00 86.94 105 GLY A CA 1
ATOM 791 C C . GLY A 1 105 ? -20.460 -11.575 17.426 1.00 86.94 105 GLY A C 1
ATOM 792 O O . GLY A 1 105 ? -19.652 -11.925 16.568 1.00 86.94 105 GLY A O 1
ATOM 793 N N . PHE A 1 106 ? -21.469 -10.746 17.150 1.00 89.25 106 PHE A N 1
ATOM 794 C CA . PHE A 1 106 ? -21.701 -10.185 15.818 1.00 89.25 106 PHE A CA 1
ATOM 795 C C . PHE A 1 106 ? -20.541 -9.293 15.352 1.00 89.25 106 PHE A C 1
ATOM 797 O O . PHE A 1 106 ? -20.021 -9.482 14.251 1.00 89.25 106 PHE A O 1
ATOM 804 N N . PHE A 1 107 ? -20.071 -8.378 16.206 1.00 87.50 107 PHE A N 1
ATOM 805 C CA . PHE A 1 107 ? -18.915 -7.531 15.902 1.00 87.50 107 PHE A CA 1
ATOM 806 C C . PHE A 1 107 ? -17.632 -8.334 15.705 1.00 87.50 107 PHE A C 1
ATOM 808 O O . PHE A 1 107 ? -16.848 -8.006 14.815 1.00 87.50 107 PHE A O 1
ATOM 815 N N . MET A 1 108 ? -17.426 -9.399 16.482 1.00 88.94 108 MET A N 1
ATOM 816 C CA . MET A 1 108 ? -16.278 -10.293 16.325 1.00 88.94 108 MET A CA 1
ATOM 817 C C . MET A 1 108 ? -16.299 -11.007 14.966 1.00 88.94 108 MET A C 1
ATOM 819 O O . MET A 1 108 ? -15.282 -11.027 14.273 1.00 88.94 108 MET A O 1
ATOM 823 N N . CYS A 1 109 ? -17.461 -11.519 14.548 1.00 91.56 109 CYS A N 1
ATOM 824 C CA . CYS A 1 109 ? -17.634 -12.165 13.245 1.00 91.56 109 CYS A CA 1
ATOM 825 C C . CYS A 1 109 ? -17.332 -11.199 12.088 1.00 91.56 109 CYS A C 1
ATOM 827 O O . CYS A 1 109 ? -16.527 -11.508 11.209 1.00 91.56 109 CYS A O 1
ATOM 829 N N . ILE A 1 110 ? -17.905 -9.992 12.125 1.00 90.19 110 ILE A N 1
ATOM 830 C CA . ILE A 1 110 ? -17.650 -8.978 11.095 1.00 90.19 110 ILE A CA 1
ATOM 831 C C . ILE A 1 110 ? -16.172 -8.579 11.082 1.00 90.19 110 ILE A C 1
ATOM 833 O O . ILE A 1 110 ? -15.556 -8.565 10.021 1.00 90.19 110 ILE A O 1
ATOM 837 N N . SER A 1 111 ? -15.567 -8.327 12.245 1.00 88.50 111 SER A N 1
ATOM 838 C CA . SER A 1 111 ? -14.145 -7.964 12.337 1.00 88.50 111 SER A CA 1
ATOM 839 C C . SER A 1 111 ? -13.240 -9.017 11.695 1.00 88.50 111 SER A C 1
ATOM 841 O O . SER A 1 111 ? -12.252 -8.669 11.051 1.00 88.50 111 SER A O 1
ATOM 843 N N . TYR A 1 112 ? -13.582 -10.299 11.827 1.00 91.50 112 TYR A N 1
ATOM 844 C CA . TYR A 1 112 ? -12.839 -11.385 11.197 1.00 91.50 112 TYR A CA 1
ATOM 845 C C . TYR A 1 112 ? -12.953 -11.362 9.666 1.00 91.50 112 TYR A C 1
ATOM 847 O O . TYR A 1 112 ? -11.938 -11.421 8.972 1.00 91.50 112 TYR A O 1
ATOM 855 N N . LEU A 1 113 ? -14.169 -11.199 9.130 1.00 91.94 113 LEU A N 1
ATOM 856 C CA . LEU A 1 113 ? -14.391 -11.075 7.684 1.00 91.94 113 LEU A CA 1
ATOM 857 C C . LEU A 1 113 ? -13.647 -9.869 7.101 1.00 91.94 113 LEU A C 1
ATOM 859 O O . LEU A 1 113 ? -13.024 -9.968 6.045 1.00 91.94 113 LEU A O 1
ATOM 863 N N . LEU A 1 114 ? -13.669 -8.744 7.814 1.00 87.56 114 LEU A N 1
ATOM 864 C CA . LEU A 1 114 ? -12.975 -7.531 7.402 1.00 87.56 114 LEU A CA 1
ATOM 865 C C . LEU A 1 114 ? -11.450 -7.722 7.382 1.00 87.56 114 LEU A C 1
ATOM 867 O O . LEU A 1 114 ? -10.790 -7.297 6.434 1.00 87.56 114 LEU A O 1
ATOM 871 N N . ASN A 1 115 ? -10.890 -8.422 8.372 1.00 88.31 115 ASN A N 1
ATOM 872 C CA . ASN A 1 115 ? -9.469 -8.772 8.373 1.00 88.31 115 ASN A CA 1
ATOM 873 C C . ASN A 1 115 ? -9.094 -9.678 7.191 1.00 88.31 115 ASN A C 1
ATOM 875 O O . ASN A 1 115 ? -8.044 -9.479 6.585 1.00 88.31 115 ASN A O 1
ATOM 879 N N . LEU A 1 116 ? -9.953 -10.628 6.808 1.00 90.81 116 LEU A N 1
ATOM 880 C CA . LEU A 1 116 ? -9.712 -11.489 5.644 1.00 90.81 116 LEU A CA 1
ATOM 881 C C . LEU A 1 116 ? -9.642 -10.666 4.348 1.00 90.81 116 LEU A C 1
ATOM 883 O O . LEU A 1 116 ? -8.698 -10.811 3.569 1.00 90.81 116 LEU A O 1
ATOM 887 N N . VAL A 1 117 ? -10.588 -9.740 4.156 1.00 89.69 117 VAL A N 1
ATOM 888 C CA . VAL A 1 117 ? -10.571 -8.797 3.024 1.00 89.69 117 VAL A CA 1
ATOM 889 C C . VAL A 1 117 ? -9.299 -7.944 3.044 1.00 89.69 117 VAL A C 1
ATOM 891 O O . VAL A 1 117 ? -8.671 -7.752 2.004 1.00 89.69 117 VAL A O 1
ATOM 894 N N . TRP A 1 118 ? -8.879 -7.477 4.221 1.00 86.50 118 TRP A N 1
ATOM 895 C CA . TRP A 1 118 ? -7.671 -6.669 4.388 1.00 86.50 118 TRP A CA 1
ATOM 896 C C . TRP A 1 118 ? -6.391 -7.406 3.982 1.00 86.50 118 TRP A C 1
ATOM 898 O O . TRP A 1 118 ? -5.573 -6.862 3.241 1.00 86.50 118 TRP A O 1
ATOM 908 N N . ILE A 1 119 ? -6.236 -8.664 4.401 1.00 89.62 119 ILE A N 1
ATOM 909 C CA . ILE A 1 119 ? -5.110 -9.510 3.982 1.00 89.62 119 ILE A CA 1
ATOM 910 C C . ILE A 1 119 ? -5.113 -9.708 2.463 1.00 89.62 119 ILE A C 1
ATOM 912 O O . ILE A 1 119 ? -4.057 -9.627 1.837 1.00 89.62 119 ILE A O 1
ATOM 916 N N . GLY A 1 120 ? -6.288 -9.896 1.855 1.00 87.25 120 GLY A N 1
ATOM 917 C CA . GLY A 1 120 ? -6.423 -9.956 0.398 1.00 87.25 120 GLY A CA 1
ATOM 918 C C . GLY A 1 120 ? -5.926 -8.682 -0.293 1.00 87.25 120 GLY A C 1
ATOM 919 O O . GLY A 1 120 ? -5.147 -8.762 -1.242 1.00 87.25 120 GLY A O 1
ATOM 920 N N . MET A 1 121 ? -6.307 -7.505 0.217 1.00 84.56 121 MET A N 1
ATOM 921 C CA . MET A 1 121 ? -5.839 -6.215 -0.310 1.00 84.56 121 MET A CA 1
ATOM 922 C C . MET A 1 121 ? -4.320 -6.058 -0.185 1.00 84.56 121 MET A C 1
ATOM 924 O O . MET A 1 121 ? -3.668 -5.656 -1.149 1.00 84.56 121 MET A O 1
ATOM 928 N N . LEU A 1 122 ? -3.743 -6.434 0.960 1.00 84.56 122 LEU A N 1
ATOM 929 C CA . LEU A 1 122 ? -2.291 -6.431 1.145 1.00 84.56 122 LEU A CA 1
ATOM 930 C C . LEU A 1 122 ? -1.599 -7.376 0.160 1.00 84.56 122 LEU A C 1
ATOM 932 O O . LEU A 1 122 ? -0.598 -6.989 -0.437 1.00 84.56 122 LEU A O 1
ATOM 936 N N . GLY A 1 123 ? -2.158 -8.566 -0.067 1.00 85.38 123 GLY A N 1
ATOM 937 C CA . GLY A 1 123 ? -1.644 -9.527 -1.041 1.00 85.38 123 GLY A CA 1
ATOM 938 C C . GLY A 1 123 ? -1.604 -8.967 -2.464 1.00 85.38 123 GLY A C 1
ATOM 939 O O . GLY A 1 123 ? -0.581 -9.067 -3.137 1.00 85.38 123 GLY A O 1
ATOM 940 N N . VAL A 1 124 ? -2.676 -8.306 -2.910 1.00 81.81 124 VAL A N 1
ATOM 941 C CA . VAL A 1 124 ? -2.700 -7.636 -4.223 1.00 81.81 124 VAL A CA 1
ATOM 942 C C . VAL A 1 124 ? -1.711 -6.465 -4.263 1.00 81.81 124 VAL A C 1
ATOM 944 O O . VAL A 1 124 ? -1.015 -6.281 -5.259 1.00 81.81 124 VAL A O 1
ATOM 947 N N . GLY A 1 125 ? -1.582 -5.715 -3.166 1.00 77.69 125 GLY A N 1
ATOM 948 C CA . GLY A 1 125 ? -0.626 -4.614 -3.033 1.00 77.69 125 GLY A CA 1
ATOM 949 C C . GLY A 1 125 ? 0.847 -5.037 -3.118 1.00 77.69 125 GLY A C 1
ATOM 950 O O . GLY A 1 125 ? 1.687 -4.221 -3.489 1.00 77.69 125 GLY A O 1
ATOM 951 N N . VAL A 1 126 ? 1.179 -6.304 -2.845 1.00 82.25 126 VAL A N 1
ATOM 952 C CA . VAL A 1 126 ? 2.546 -6.833 -3.003 1.00 82.25 126 VAL A CA 1
ATOM 953 C C . VAL A 1 126 ? 2.961 -6.906 -4.476 1.00 82.25 126 VAL A C 1
ATOM 955 O O . VAL A 1 126 ? 4.135 -6.718 -4.780 1.00 82.25 126 VAL A O 1
ATOM 958 N N . VAL A 1 127 ? 2.027 -7.113 -5.409 1.00 78.06 127 VAL A N 1
ATOM 959 C CA . VAL A 1 127 ? 2.328 -7.249 -6.846 1.00 78.06 127 VAL A CA 1
ATOM 960 C C . VAL A 1 127 ? 3.090 -6.041 -7.414 1.00 78.06 127 VAL A C 1
ATOM 962 O O . VAL A 1 127 ? 4.195 -6.241 -7.927 1.00 78.06 127 VAL A O 1
ATOM 965 N N . PRO A 1 128 ? 2.591 -4.791 -7.308 1.00 72.94 128 PRO A N 1
ATOM 966 C CA . PRO A 1 128 ? 3.331 -3.632 -7.800 1.00 72.94 128 PRO A CA 1
ATOM 967 C C . PRO A 1 128 ? 4.663 -3.442 -7.067 1.00 72.94 128 PRO A C 1
ATOM 969 O O . PRO A 1 128 ? 5.628 -3.029 -7.700 1.00 72.94 128 PRO A O 1
ATOM 972 N N . VAL A 1 129 ? 4.758 -3.803 -5.779 1.00 75.62 129 VAL A N 1
ATOM 973 C CA . VAL A 1 129 ? 6.002 -3.726 -4.987 1.00 75.62 129 VAL A CA 1
ATOM 974 C C . VAL A 1 129 ? 7.051 -4.735 -5.470 1.00 75.62 129 VAL A C 1
ATOM 976 O O . VAL A 1 129 ? 8.236 -4.419 -5.535 1.00 75.62 129 VAL A O 1
ATOM 979 N N . VAL A 1 130 ? 6.645 -5.943 -5.855 1.00 76.62 130 VAL A N 1
ATOM 980 C CA . VAL A 1 130 ? 7.568 -6.956 -6.385 1.00 76.62 130 VAL A CA 1
ATOM 981 C C . VAL A 1 130 ? 8.069 -6.561 -7.769 1.00 76.62 130 VAL A C 1
ATOM 983 O O . VAL A 1 130 ? 9.277 -6.576 -7.997 1.00 76.62 130 VAL A O 1
ATOM 986 N N . VAL A 1 131 ? 7.174 -6.155 -8.678 1.00 73.81 131 VAL A N 1
ATOM 987 C CA . VAL A 1 131 ? 7.563 -5.658 -10.015 1.00 73.81 131 VAL A CA 1
ATOM 988 C C . VAL A 1 131 ? 8.550 -4.501 -9.877 1.00 73.81 131 VAL A C 1
ATOM 990 O O . VAL A 1 131 ? 9.578 -4.449 -10.548 1.00 73.81 131 VAL A O 1
ATOM 993 N N . TYR A 1 132 ? 8.271 -3.619 -8.931 1.00 72.62 132 TYR A N 1
ATOM 994 C CA . TYR A 1 132 ? 9.115 -2.506 -8.561 1.00 72.62 132 TYR A CA 1
ATOM 995 C C . TYR A 1 132 ? 10.531 -2.929 -8.108 1.00 72.62 132 TYR A C 1
ATOM 997 O O . TYR A 1 132 ? 11.520 -2.417 -8.640 1.00 72.62 132 TYR A O 1
ATOM 1005 N N . LEU A 1 133 ? 10.660 -3.894 -7.186 1.00 74.06 133 LEU A N 1
ATOM 1006 C CA . LEU A 1 133 ? 11.965 -4.381 -6.710 1.00 74.06 133 LEU A CA 1
ATOM 1007 C C . LEU A 1 133 ? 12.766 -5.041 -7.841 1.00 74.06 133 LEU A C 1
ATOM 1009 O O . LEU A 1 133 ? 13.980 -4.855 -7.947 1.00 74.06 133 LEU A O 1
ATOM 1013 N N . MET A 1 134 ? 12.073 -5.765 -8.722 1.00 74.56 134 MET A N 1
ATOM 1014 C CA . MET A 1 134 ? 12.673 -6.398 -9.897 1.00 74.56 134 MET A CA 1
ATOM 1015 C C . MET A 1 134 ? 13.230 -5.364 -10.884 1.00 74.56 134 MET A C 1
ATOM 1017 O O . MET A 1 134 ? 14.294 -5.580 -11.463 1.00 74.56 134 MET A O 1
ATOM 1021 N N . VAL A 1 135 ? 12.544 -4.235 -11.078 1.00 72.06 135 VAL A N 1
ATOM 1022 C CA . VAL A 1 135 ? 13.007 -3.151 -11.961 1.00 72.06 135 VAL A CA 1
ATOM 1023 C C . VAL A 1 135 ? 14.167 -2.381 -11.324 1.00 72.06 135 VAL A C 1
ATOM 1025 O O . VAL A 1 135 ? 15.192 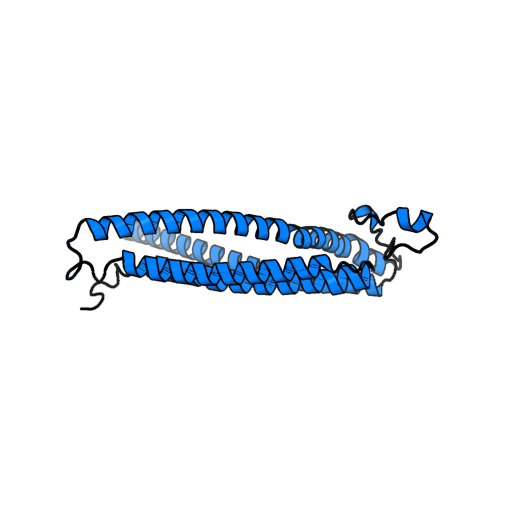-2.189 -11.978 1.00 72.06 135 VAL A O 1
ATOM 1028 N N . SER A 1 136 ? 14.060 -2.015 -10.042 1.00 70.56 136 SER A N 1
ATOM 1029 C CA . SER A 1 136 ? 15.105 -1.289 -9.302 1.00 70.56 136 SER A CA 1
ATOM 1030 C C . SER A 1 136 ? 16.444 -2.041 -9.299 1.00 70.56 136 SER A C 1
ATOM 1032 O O . SER A 1 136 ? 17.472 -1.472 -9.667 1.00 70.56 136 SER A O 1
ATOM 1034 N N . SER A 1 137 ? 16.426 -3.351 -9.028 1.00 71.88 137 SER A N 1
ATOM 1035 C CA . SER A 1 137 ? 17.632 -4.193 -9.062 1.00 71.88 137 SER A CA 1
ATOM 1036 C C . SER A 1 137 ? 18.357 -4.155 -10.418 1.00 71.88 137 SER A C 1
ATOM 1038 O O . SER A 1 137 ? 19.587 -4.208 -10.487 1.00 71.88 137 SER A O 1
ATOM 1040 N N . ARG A 1 138 ? 17.612 -4.039 -11.523 1.00 69.50 138 ARG A N 1
ATOM 1041 C CA . ARG A 1 138 ? 18.172 -4.020 -12.885 1.00 69.50 138 ARG A CA 1
ATOM 1042 C C . ARG A 1 138 ? 18.602 -2.619 -13.315 1.00 69.50 138 ARG A C 1
ATOM 1044 O O . ARG A 1 138 ? 19.554 -2.500 -14.094 1.00 69.50 138 ARG A O 1
ATOM 1051 N N . CYS A 1 139 ? 17.958 -1.581 -12.792 1.00 72.25 139 CYS A N 1
ATOM 1052 C CA . CYS A 1 139 ? 18.354 -0.189 -12.983 1.00 72.25 139 CYS A CA 1
ATOM 1053 C C . CYS A 1 139 ? 19.770 0.082 -12.454 1.00 72.25 139 CYS A C 1
ATOM 1055 O O . CYS A 1 139 ? 20.600 0.610 -13.198 1.00 72.25 139 CYS A O 1
ATOM 1057 N N . ASP A 1 140 ? 20.079 -0.370 -11.237 1.00 66.94 140 ASP A N 1
ATOM 1058 C CA . ASP A 1 140 ? 21.409 -0.181 -10.644 1.00 66.94 140 ASP A CA 1
ATOM 1059 C C . ASP A 1 140 ? 22.474 -1.033 -11.345 1.00 66.94 140 ASP A C 1
ATOM 1061 O O . ASP A 1 140 ? 23.544 -0.548 -11.716 1.00 66.94 140 ASP A O 1
ATOM 1065 N N . ASN A 1 141 ? 22.176 -2.312 -11.586 1.00 65.25 141 ASN A N 1
ATOM 1066 C CA . ASN A 1 141 ? 23.202 -3.258 -12.023 1.00 65.25 141 ASN A CA 1
ATOM 1067 C C . ASN A 1 141 ? 23.517 -3.169 -13.530 1.00 65.25 141 ASN A C 1
ATOM 1069 O O . ASN A 1 141 ? 24.649 -3.395 -13.947 1.00 65.25 141 ASN A O 1
ATOM 1073 N N . SER A 1 142 ? 22.532 -2.817 -14.364 1.00 63.22 142 SER A N 1
ATOM 1074 C CA . SER A 1 142 ? 22.661 -2.865 -15.833 1.00 63.22 142 SER A CA 1
ATOM 1075 C C . SER A 1 142 ? 22.560 -1.501 -16.507 1.00 63.22 142 SER A C 1
ATOM 1077 O O . SER A 1 142 ? 23.335 -1.235 -17.419 1.00 63.22 142 SER A O 1
ATOM 1079 N N . VAL A 1 143 ? 21.634 -0.634 -16.085 1.00 65.94 143 VAL A N 1
ATOM 1080 C CA . VAL A 1 143 ? 21.379 0.637 -16.785 1.00 65.94 143 VAL A CA 1
ATOM 1081 C C . VAL A 1 143 ? 22.433 1.677 -16.422 1.00 65.94 143 VAL A C 1
ATOM 1083 O O . VAL A 1 143 ? 23.057 2.245 -17.316 1.00 65.94 143 VAL A O 1
ATOM 1086 N N . TYR A 1 144 ? 22.695 1.881 -15.129 1.00 65.69 144 TYR A N 1
ATOM 1087 C CA . TYR A 1 144 ? 23.658 2.892 -14.681 1.00 65.69 144 TYR A CA 1
ATOM 1088 C C . TYR A 1 144 ? 25.100 2.540 -15.088 1.00 65.69 144 TYR A C 1
ATOM 1090 O O . TYR A 1 144 ? 25.826 3.380 -15.622 1.00 65.69 144 TYR A O 1
ATOM 1098 N N . ASN A 1 145 ? 25.484 1.270 -14.921 1.00 64.12 145 ASN A N 1
ATOM 1099 C CA . ASN A 1 145 ? 26.826 0.776 -15.240 1.00 64.12 145 ASN A CA 1
ATOM 1100 C C . ASN A 1 145 ? 27.121 0.704 -16.752 1.00 64.12 145 ASN A C 1
ATOM 1102 O O . ASN A 1 145 ? 28.242 0.987 -17.167 1.00 64.12 145 ASN A O 1
ATOM 1106 N N . LYS A 1 146 ? 26.148 0.347 -17.606 1.00 64.38 146 LYS A N 1
ATOM 1107 C CA . LYS A 1 146 ? 26.382 0.260 -19.064 1.00 64.38 146 LYS A CA 1
ATOM 1108 C C . LYS A 1 146 ? 26.219 1.587 -19.795 1.00 64.38 146 LYS A C 1
ATOM 1110 O O . LYS A 1 146 ? 26.908 1.803 -20.790 1.00 64.38 146 LYS A O 1
ATOM 1115 N N . TYR A 1 147 ? 25.391 2.495 -19.276 1.00 63.69 147 TYR A N 1
ATOM 1116 C CA . TYR A 1 147 ? 25.316 3.868 -19.778 1.00 63.69 147 TYR A CA 1
ATOM 1117 C C . TYR A 1 147 ? 26.663 4.595 -19.634 1.00 63.69 147 TYR A C 1
ATOM 1119 O O . TYR A 1 147 ? 27.098 5.263 -20.567 1.00 63.69 147 TYR A O 1
ATOM 1127 N N . GLN A 1 148 ? 27.369 4.391 -18.514 1.00 59.16 148 GLN A N 1
ATOM 1128 C CA . GLN A 1 148 ? 28.735 4.901 -18.303 1.00 59.16 148 GLN A CA 1
ATOM 1129 C C . GLN A 1 148 ? 29.735 4.394 -19.362 1.00 59.16 148 GLN A C 1
ATOM 1131 O O . GLN A 1 148 ? 30.660 5.114 -19.719 1.00 59.16 148 GLN A O 1
ATOM 1136 N N . ASN A 1 149 ? 29.509 3.197 -19.914 1.00 62.59 149 ASN A N 1
ATOM 1137 C CA . ASN A 1 149 ? 30.334 2.584 -20.961 1.00 62.59 149 ASN A CA 1
ATOM 1138 C C . ASN A 1 149 ? 29.821 2.848 -22.394 1.00 62.59 149 ASN A C 1
ATOM 1140 O O . ASN A 1 149 ? 30.305 2.229 -23.339 1.00 62.59 149 ASN A O 1
ATOM 1144 N N . GLY A 1 150 ? 28.828 3.730 -22.577 1.00 62.91 150 GLY A N 1
ATOM 1145 C CA . GLY A 1 150 ? 28.295 4.094 -23.897 1.00 62.91 150 GLY A CA 1
ATOM 1146 C C . GLY A 1 150 ? 27.463 3.007 -24.591 1.00 62.91 150 GLY A C 1
ATOM 1147 O O . GLY A 1 150 ? 27.177 3.126 -25.781 1.00 62.91 150 GLY A O 1
ATOM 1148 N N . GLN A 1 151 ? 27.058 1.948 -23.879 1.00 62.91 151 GLN A N 1
ATOM 1149 C CA . GLN A 1 151 ? 26.324 0.820 -24.456 1.00 62.91 151 GLN A CA 1
ATOM 1150 C C . GLN A 1 151 ? 24.831 0.892 -24.086 1.00 62.91 151 GLN A C 1
ATOM 1152 O O . GLN A 1 151 ? 24.448 0.709 -22.927 1.00 62.91 151 GLN A O 1
ATOM 1157 N N . VAL A 1 152 ? 23.965 1.149 -25.075 1.00 65.00 152 VAL A N 1
ATOM 1158 C CA . VAL A 1 152 ? 22.504 1.192 -24.881 1.00 65.00 152 VAL A CA 1
ATOM 1159 C C . VAL A 1 152 ? 21.998 -0.218 -24.579 1.00 65.00 152 VAL A C 1
ATOM 1161 O O . VAL A 1 152 ? 22.163 -1.135 -25.382 1.00 65.00 152 VAL A O 1
ATOM 1164 N N . THR A 1 153 ? 21.399 -0.406 -23.402 1.00 66.62 153 THR A N 1
ATOM 1165 C CA . THR A 1 153 ? 20.883 -1.710 -22.969 1.00 66.62 153 THR A CA 1
ATOM 1166 C C . THR A 1 153 ? 19.361 -1.690 -23.044 1.00 66.62 153 THR A C 1
ATOM 1168 O O . THR A 1 153 ? 18.720 -0.986 -22.268 1.00 66.62 153 THR A O 1
ATOM 1171 N N . CYS A 1 154 ? 18.781 -2.447 -23.974 1.00 71.56 154 CYS A N 1
ATOM 1172 C CA . CYS A 1 154 ? 17.330 -2.565 -24.095 1.00 71.56 154 CYS A CA 1
ATOM 1173 C C . CYS A 1 154 ? 16.768 -3.516 -23.032 1.00 71.56 154 CYS A C 1
ATOM 1175 O O . CYS A 1 154 ? 17.275 -4.628 -22.862 1.00 71.56 154 CYS A O 1
ATOM 1177 N N . ILE A 1 155 ? 15.690 -3.117 -22.354 1.00 71.75 155 ILE A N 1
ATOM 1178 C CA . ILE A 1 155 ? 14.939 -4.016 -21.470 1.00 71.75 155 ILE A CA 1
ATOM 1179 C C . ILE A 1 155 ? 13.852 -4.698 -22.292 1.00 71.75 155 ILE A C 1
ATOM 11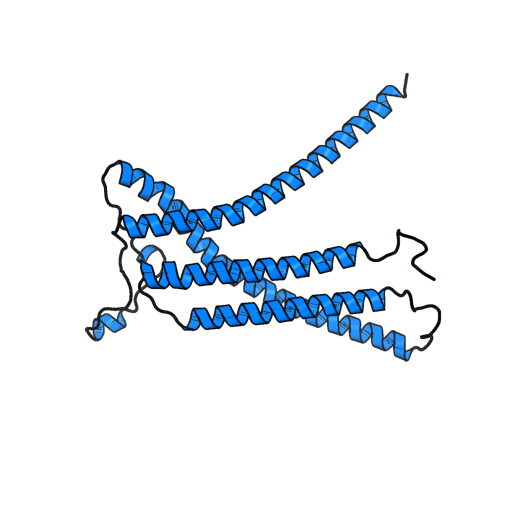81 O O . ILE A 1 155 ? 13.009 -4.033 -22.889 1.00 71.75 155 ILE A O 1
ATOM 1185 N N . ASN A 1 156 ? 13.884 -6.030 -22.326 1.00 71.75 156 ASN A N 1
ATOM 1186 C CA . ASN A 1 156 ? 12.902 -6.849 -23.028 1.00 71.75 156 ASN A CA 1
ATOM 1187 C C . ASN A 1 156 ? 11.737 -7.184 -22.083 1.00 71.75 156 ASN A C 1
ATOM 1189 O O . ASN A 1 156 ? 11.953 -7.750 -21.008 1.00 71.75 156 ASN A O 1
ATOM 1193 N N . LEU A 1 157 ? 10.510 -6.825 -22.460 1.00 70.31 157 LEU A N 1
ATOM 1194 C CA . LEU A 1 157 ? 9.347 -6.882 -21.564 1.00 70.31 157 LEU A CA 1
ATOM 1195 C C . LEU A 1 157 ? 8.818 -8.314 -21.385 1.00 70.31 157 LEU A C 1
ATOM 1197 O O . LEU A 1 157 ? 8.217 -8.626 -20.356 1.00 70.31 157 LEU A O 1
ATOM 1201 N N . ASN A 1 158 ? 9.148 -9.212 -22.319 1.00 67.06 158 ASN A N 1
ATOM 1202 C CA . ASN A 1 158 ? 8.826 -10.640 -22.238 1.00 67.06 158 ASN A CA 1
ATOM 1203 C C . ASN A 1 158 ? 9.432 -11.328 -21.004 1.00 67.06 158 ASN A C 1
ATOM 1205 O O . ASN A 1 158 ? 8.859 -12.288 -20.497 1.00 67.06 158 ASN A O 1
ATOM 1209 N N . HIS A 1 159 ? 10.565 -10.836 -20.488 1.00 67.12 159 HIS A N 1
ATOM 1210 C CA . HIS A 1 159 ? 11.167 -11.367 -19.258 1.00 67.12 159 HIS A CA 1
ATOM 1211 C C . HIS A 1 159 ? 10.358 -11.033 -17.995 1.00 67.12 159 HIS A C 1
ATOM 1213 O O . HIS A 1 159 ? 10.528 -11.696 -16.976 1.00 67.12 159 HIS A O 1
ATOM 1219 N N . TYR A 1 160 ? 9.481 -10.028 -18.054 1.00 66.50 160 TYR A N 1
ATOM 1220 C CA . TYR A 1 160 ? 8.647 -9.585 -16.933 1.00 66.50 160 TYR A CA 1
ATOM 1221 C C . TYR A 1 160 ? 7.230 -10.176 -16.984 1.00 66.50 160 TYR A C 1
ATOM 1223 O O . TYR A 1 160 ? 6.354 -9.742 -16.243 1.00 66.50 160 TYR A O 1
ATOM 1231 N N . GLY A 1 161 ? 6.996 -11.169 -17.854 1.00 64.94 161 GLY A N 1
ATOM 1232 C CA . GLY A 1 161 ? 5.704 -11.849 -17.987 1.00 64.94 161 GLY A CA 1
ATOM 1233 C C . GLY A 1 161 ? 4.625 -11.022 -18.691 1.00 64.94 161 GLY A C 1
ATOM 1234 O O . GLY A 1 161 ? 3.455 -11.403 -18.686 1.00 64.94 161 GLY A O 1
ATOM 1235 N N . ILE A 1 162 ? 4.997 -9.891 -19.296 1.00 64.88 162 ILE A N 1
ATOM 1236 C CA . ILE A 1 162 ? 4.076 -9.022 -20.029 1.00 64.88 162 ILE A CA 1
ATOM 1237 C C . ILE A 1 162 ? 4.069 -9.489 -21.481 1.00 64.88 162 ILE A C 1
ATOM 1239 O O . ILE A 1 162 ? 4.825 -9.010 -22.324 1.00 64.88 162 ILE A O 1
ATOM 1243 N N . TYR A 1 163 ? 3.236 -10.493 -21.743 1.00 63.31 163 TYR A N 1
ATOM 1244 C CA . TYR A 1 163 ? 3.061 -11.059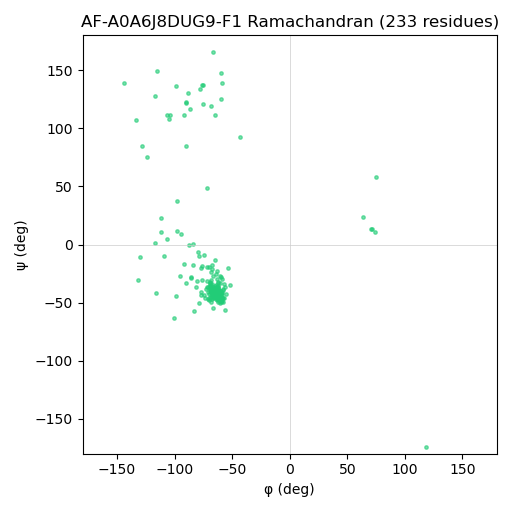 -23.072 1.00 63.31 163 TYR A CA 1
ATOM 1245 C C . TYR A 1 163 ? 1.982 -10.295 -23.828 1.00 63.31 163 TYR A C 1
ATOM 1247 O O . TYR A 1 163 ? 0.872 -10.080 -23.339 1.00 63.31 163 TYR A O 1
ATOM 1255 N N . ARG A 1 164 ? 2.301 -9.899 -25.056 1.00 63.88 164 ARG A N 1
ATOM 1256 C CA . ARG A 1 164 ? 1.327 -9.295 -25.963 1.00 63.88 164 ARG A CA 1
ATOM 1257 C C . ARG A 1 164 ? 0.444 -10.412 -26.498 1.00 63.88 164 ARG A C 1
ATOM 1259 O O . ARG A 1 164 ? 0.932 -11.487 -26.838 1.00 63.88 164 ARG A O 1
ATOM 1266 N N . ASN A 1 165 ? -0.860 -10.171 -26.568 1.00 60.88 165 ASN A N 1
ATOM 1267 C CA . ASN A 1 165 ? -1.768 -11.152 -27.141 1.00 60.88 165 ASN A CA 1
ATOM 1268 C C . ASN A 1 165 ? -1.438 -11.319 -28.638 1.00 60.88 165 ASN A C 1
ATOM 1270 O O . ASN A 1 165 ? -1.645 -10.407 -29.437 1.00 60.88 165 ASN A O 1
ATOM 1274 N N . GLN A 1 166 ? -0.906 -12.481 -29.019 1.00 62.97 166 GLN A N 1
ATOM 1275 C CA . GLN A 1 166 ? -0.456 -12.765 -30.387 1.00 62.97 166 GLN A CA 1
ATOM 1276 C C . GLN A 1 166 ? -1.608 -12.770 -31.409 1.00 62.97 166 GLN A C 1
ATOM 1278 O O . GLN A 1 166 ? -1.373 -12.686 -32.613 1.00 62.97 166 GLN A O 1
ATOM 1283 N N . SER A 1 167 ? -2.858 -12.793 -30.932 1.00 59.31 167 SER A N 1
ATOM 1284 C CA . SER A 1 167 ? -4.064 -12.740 -31.763 1.00 59.31 167 SER A CA 1
ATOM 1285 C C . SER A 1 167 ? -4.155 -11.462 -32.603 1.00 59.31 167 SER A C 1
ATOM 1287 O O . SER A 1 167 ? -4.717 -11.507 -33.686 1.00 59.31 167 SER A O 1
ATOM 1289 N N . TYR A 1 168 ? -3.563 -10.339 -32.175 1.00 58.53 168 TYR A N 1
ATOM 1290 C CA . TYR A 1 168 ? -3.567 -9.091 -32.958 1.00 58.53 168 TYR A CA 1
ATOM 1291 C C . TYR A 1 168 ? -2.699 -9.179 -34.227 1.00 58.53 168 TYR A C 1
ATOM 1293 O O . TYR A 1 168 ? -3.073 -8.645 -35.270 1.00 58.53 168 TYR A O 1
ATOM 1301 N N . ILE A 1 169 ? -1.592 -9.934 -34.173 1.00 59.38 169 ILE A N 1
ATOM 1302 C CA . ILE A 1 169 ? -0.691 -10.155 -35.318 1.00 59.38 169 ILE A CA 1
ATOM 1303 C C . ILE A 1 169 ? -1.394 -10.994 -36.396 1.00 59.38 169 ILE A C 1
ATOM 1305 O O . ILE A 1 169 ? -1.215 -10.748 -37.586 1.00 59.38 169 ILE A O 1
ATOM 1309 N N . ALA A 1 170 ? -2.264 -11.925 -35.989 1.00 60.78 170 ALA A N 1
ATOM 1310 C CA . ALA A 1 170 ? -3.085 -12.716 -36.905 1.00 60.78 170 ALA A CA 1
ATOM 1311 C C . ALA A 1 170 ? -4.148 -11.884 -37.655 1.00 60.78 170 ALA A C 1
ATOM 1313 O O . ALA A 1 170 ? -4.651 -12.330 -38.682 1.00 60.78 170 ALA A O 1
ATOM 1314 N N . ILE A 1 171 ? -4.471 -10.679 -37.169 1.00 63.72 171 ILE A N 1
ATOM 1315 C CA . ILE A 1 171 ? -5.486 -9.774 -37.739 1.00 63.72 171 ILE A CA 1
ATOM 1316 C C . ILE A 1 171 ? -4.813 -8.580 -38.460 1.00 63.72 171 ILE A C 1
ATOM 1318 O O . ILE A 1 171 ? -5.482 -7.670 -38.940 1.00 63.72 171 ILE A O 1
ATOM 1322 N N . GLY A 1 172 ? -3.477 -8.562 -38.564 1.00 56.88 172 GLY A N 1
ATOM 1323 C CA . GLY A 1 172 ? -2.732 -7.495 -39.247 1.00 56.88 172 GLY A CA 1
ATOM 1324 C C . GLY A 1 172 ? -2.729 -6.143 -38.520 1.00 56.88 172 GLY A C 1
ATOM 1325 O O . GLY A 1 172 ? -2.342 -5.136 -39.109 1.00 56.88 172 GLY A O 1
ATOM 1326 N N . GLN A 1 173 ? -3.142 -6.098 -37.249 1.00 57.25 173 GLN A N 1
ATOM 1327 C CA . GLN A 1 173 ? -3.061 -4.903 -36.407 1.00 57.25 173 GLN A CA 1
ATOM 1328 C C . GLN A 1 173 ? -1.831 -4.979 -35.501 1.00 57.25 173 GLN A C 1
ATOM 1330 O O . GLN A 1 173 ? -1.556 -6.021 -34.902 1.00 57.25 173 GLN A O 1
ATOM 1335 N N . LEU A 1 174 ? -1.095 -3.866 -35.366 1.00 57.78 174 LEU A N 1
ATOM 1336 C CA . LEU A 1 174 ? -0.028 -3.794 -34.369 1.00 57.78 174 LEU A CA 1
ATOM 1337 C C . LEU A 1 174 ? -0.648 -4.010 -32.977 1.00 57.78 174 LEU A C 1
ATOM 1339 O O . LEU A 1 174 ? -1.578 -3.283 -32.616 1.00 57.78 174 LEU A O 1
ATOM 1343 N N . PRO A 1 175 ? -0.163 -4.986 -32.188 1.00 61.72 175 PRO A N 1
ATOM 1344 C CA . PRO A 1 175 ? -0.640 -5.169 -30.825 1.00 61.72 175 PRO A CA 1
ATOM 1345 C C . PRO A 1 175 ? -0.383 -3.887 -30.019 1.00 61.72 175 PRO A C 1
ATOM 1347 O O . PRO A 1 175 ? 0.639 -3.236 -30.242 1.00 61.72 175 PRO A O 1
ATOM 1350 N N . PRO A 1 176 ? -1.228 -3.519 -29.045 1.00 57.44 176 PRO A N 1
ATOM 1351 C CA . PRO A 1 176 ? -0.880 -2.454 -28.110 1.00 57.44 176 PRO A CA 1
ATOM 1352 C C . PRO A 1 176 ? 0.415 -2.813 -27.358 1.00 57.44 176 PRO A C 1
ATOM 1354 O O . PRO A 1 176 ? 0.673 -3.980 -27.042 1.00 57.44 176 PRO A O 1
ATOM 1357 N N . GLY A 1 177 ? 1.285 -1.819 -27.184 1.00 57.81 177 GLY A N 1
ATOM 1358 C CA . GLY A 1 177 ? 2.471 -1.879 -26.329 1.00 57.81 177 GLY A CA 1
ATOM 1359 C C . GLY A 1 177 ? 3.853 -1.704 -26.982 1.00 57.81 177 GLY A C 1
ATOM 1360 O O . GLY A 1 177 ? 3.974 -1.416 -28.172 1.00 57.81 177 GLY A O 1
ATOM 1361 N N . LYS A 1 178 ? 4.933 -1.881 -26.220 1.00 63.38 178 LY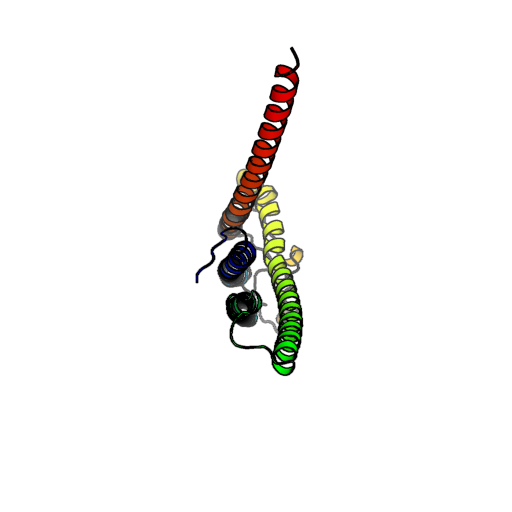S A N 1
ATOM 1362 C CA . LYS A 1 178 ? 6.309 -2.028 -26.746 1.00 63.38 178 LYS A CA 1
ATOM 1363 C C . LYS A 1 178 ? 6.827 -3.433 -26.415 1.00 63.38 178 LYS A C 1
ATOM 1365 O O . LYS A 1 178 ? 6.413 -4.035 -25.434 1.00 63.38 178 LYS A O 1
ATOM 1370 N N . GLU A 1 179 ? 7.691 -3.993 -27.256 1.00 63.66 179 GLU A N 1
ATOM 1371 C CA . GLU A 1 179 ? 8.317 -5.315 -27.035 1.00 63.66 179 GLU A CA 1
ATOM 1372 C C . GLU A 1 179 ? 9.635 -5.204 -26.252 1.00 63.66 179 GLU A C 1
ATOM 1374 O O . GLU A 1 179 ? 9.948 -6.023 -25.384 1.00 63.66 179 GLU A O 1
ATOM 1379 N N . SER A 1 180 ? 10.356 -4.108 -26.474 1.00 67.06 180 SER A N 1
ATOM 1380 C CA . SER A 1 180 ? 11.525 -3.715 -25.700 1.00 67.06 180 SER A CA 1
ATOM 1381 C C . SER A 1 180 ? 11.577 -2.200 -25.552 1.00 67.06 180 SER A C 1
ATOM 1383 O O . SER A 1 180 ? 11.329 -1.474 -26.516 1.00 67.06 180 SER A O 1
ATOM 1385 N N . VAL A 1 181 ? 11.942 -1.715 -24.367 1.00 71.06 181 VAL A N 1
ATOM 1386 C CA . VAL A 1 181 ? 12.262 -0.298 -24.153 1.00 71.06 181 VAL A CA 1
ATOM 1387 C C . VAL A 1 181 ? 13.762 -0.130 -24.370 1.00 71.06 181 VAL A C 1
ATOM 1389 O O . VAL A 1 181 ? 14.569 -0.646 -23.597 1.00 71.06 181 VAL A O 1
ATOM 1392 N N . CYS A 1 182 ? 14.120 0.561 -25.451 1.00 70.25 182 CYS A N 1
ATOM 1393 C CA .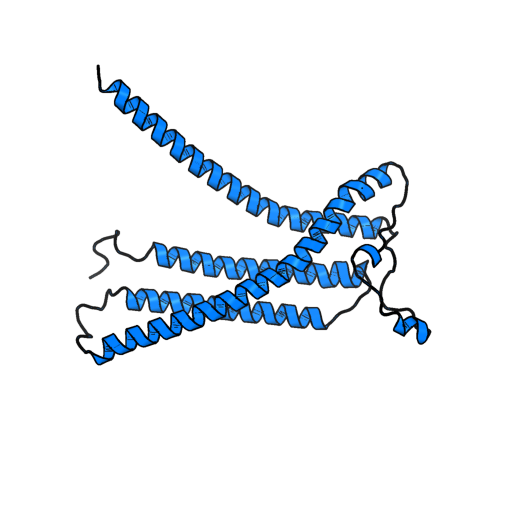 CYS A 1 182 ? 15.503 0.876 -25.821 1.00 70.25 182 CYS A CA 1
ATOM 1394 C C . CYS A 1 182 ? 15.842 2.364 -25.656 1.00 70.25 182 CYS A C 1
ATOM 1396 O O . CYS A 1 182 ? 17.009 2.730 -25.770 1.00 70.25 182 CYS A O 1
ATOM 1398 N N . ASP A 1 183 ? 14.843 3.219 -25.408 1.00 70.69 183 ASP A N 1
ATOM 1399 C CA . ASP A 1 183 ? 15.066 4.655 -25.276 1.00 70.69 183 ASP A CA 1
ATOM 1400 C C . ASP A 1 183 ? 15.703 4.970 -23.908 1.00 70.69 183 ASP A C 1
ATOM 1402 O O . ASP A 1 183 ? 15.120 4.639 -22.867 1.00 70.69 183 ASP A O 1
ATOM 1406 N N . PRO A 1 184 ? 16.900 5.585 -23.872 1.00 66.75 184 PRO A N 1
ATOM 1407 C CA . PRO A 1 184 ? 17.610 5.862 -22.628 1.00 66.75 184 PRO A CA 1
ATOM 1408 C C . PRO A 1 184 ? 16.866 6.851 -21.718 1.00 66.75 184 PRO A C 1
ATOM 1410 O O . PRO A 1 184 ? 17.049 6.799 -20.500 1.00 66.75 184 PRO A O 1
ATOM 1413 N N . ASN A 1 185 ? 16.009 7.722 -22.264 1.00 71.69 185 ASN A N 1
ATOM 1414 C CA . ASN A 1 185 ? 15.235 8.676 -21.467 1.00 71.69 185 ASN A CA 1
ATOM 1415 C C . ASN A 1 185 ? 14.048 8.005 -20.769 1.00 71.69 185 ASN A C 1
ATOM 1417 O O . ASN A 1 185 ? 13.832 8.239 -19.577 1.00 71.69 185 ASN A O 1
ATOM 1421 N N . ASP A 1 186 ? 13.321 7.138 -21.476 1.00 69.50 186 ASP A N 1
ATOM 1422 C CA . ASP A 1 186 ? 12.216 6.351 -20.908 1.00 69.50 186 ASP A CA 1
ATOM 1423 C C . ASP A 1 186 ? 12.736 5.409 -19.818 1.00 69.50 186 ASP A C 1
ATOM 1425 O O . ASP A 1 186 ? 12.149 5.285 -18.741 1.00 69.50 186 ASP A O 1
ATOM 1429 N N . LEU A 1 187 ? 13.902 4.808 -20.065 1.00 71.94 187 LEU A N 1
ATOM 1430 C CA . LEU A 1 187 ? 14.566 3.916 -19.126 1.00 71.94 187 LEU A CA 1
ATOM 1431 C C . LEU A 1 187 ? 15.003 4.644 -17.852 1.00 71.94 187 LEU A C 1
ATOM 1433 O O . LEU A 1 187 ? 14.803 4.150 -16.742 1.00 71.94 187 LEU A O 1
ATOM 1437 N N . ARG A 1 188 ? 15.558 5.853 -17.993 1.00 70.56 188 ARG A N 1
ATOM 1438 C CA . ARG A 1 188 ? 15.964 6.668 -16.847 1.00 70.56 188 ARG A CA 1
ATOM 1439 C C . ARG A 1 188 ? 14.764 7.185 -16.063 1.00 70.56 188 ARG A C 1
ATOM 1441 O O . ARG A 1 188 ? 14.815 7.164 -14.839 1.00 70.56 188 ARG A O 1
ATOM 1448 N N . ARG A 1 189 ? 13.669 7.565 -16.731 1.00 70.75 189 ARG A N 1
ATOM 1449 C CA . ARG A 1 189 ? 12.403 7.926 -16.069 1.00 70.75 189 ARG A CA 1
ATOM 1450 C C . ARG A 1 189 ? 11.811 6.758 -15.286 1.00 70.75 189 ARG A C 1
ATOM 1452 O O . ARG A 1 189 ? 11.358 6.972 -14.163 1.00 70.75 189 ARG A O 1
ATOM 1459 N N . LEU A 1 190 ? 11.858 5.543 -15.839 1.00 70.69 190 LEU A N 1
ATOM 1460 C CA . LEU A 1 190 ? 11.436 4.329 -15.141 1.00 70.69 190 LEU A CA 1
ATOM 1461 C C . LEU A 1 190 ? 12.265 4.128 -13.865 1.00 70.69 190 LEU A C 1
ATOM 1463 O O . LEU A 1 190 ? 11.696 3.962 -12.791 1.00 70.69 190 LEU A O 1
ATOM 1467 N N . CYS A 1 191 ? 13.595 4.207 -13.955 1.00 72.75 191 CYS A N 1
ATOM 1468 C CA . CYS A 1 191 ? 14.490 4.004 -12.813 1.00 72.75 191 CYS A CA 1
ATOM 1469 C C . CYS A 1 191 ? 14.395 5.116 -11.748 1.00 72.75 191 CYS A C 1
ATOM 1471 O O . CYS A 1 191 ? 14.398 4.831 -10.552 1.00 72.75 191 CYS A O 1
ATOM 1473 N N . ASP A 1 192 ? 14.268 6.377 -12.158 1.00 69.88 192 ASP A N 1
ATOM 1474 C CA . ASP A 1 192 ? 14.266 7.531 -11.252 1.00 69.88 192 ASP A CA 1
ATOM 1475 C C . ASP A 1 192 ? 12.948 7.650 -10.468 1.00 69.88 192 ASP A C 1
ATOM 1477 O O . ASP A 1 192 ? 12.940 7.793 -9.243 1.00 69.88 192 ASP A O 1
ATOM 1481 N N . LYS A 1 193 ? 11.804 7.456 -11.141 1.00 64.81 193 LYS A N 1
ATOM 1482 C CA . LYS A 1 193 ? 10.496 7.421 -10.464 1.00 64.81 193 LYS A CA 1
ATOM 1483 C C . LYS A 1 193 ? 10.350 6.219 -9.531 1.00 64.81 193 LYS A C 1
ATOM 1485 O O . LYS A 1 193 ? 9.646 6.302 -8.524 1.00 64.81 193 LYS A O 1
ATOM 1490 N N . THR A 1 194 ? 11.057 5.132 -9.827 1.00 62.41 194 THR A N 1
ATOM 1491 C CA . THR A 1 194 ? 11.149 3.957 -8.958 1.00 62.41 194 THR A CA 1
ATOM 1492 C C . THR A 1 194 ? 11.903 4.318 -7.659 1.00 62.41 194 THR A C 1
ATOM 1494 O O . THR A 1 194 ? 11.436 4.026 -6.561 1.00 62.41 194 THR A O 1
ATOM 1497 N N . ASN A 1 195 ? 12.988 5.090 -7.694 1.00 59.06 195 ASN A N 1
ATOM 1498 C CA . ASN A 1 195 ? 13.686 5.491 -6.460 1.00 59.06 195 ASN A CA 1
ATOM 1499 C C . ASN A 1 195 ? 12.849 6.369 -5.503 1.00 59.06 195 ASN A C 1
ATOM 1501 O O . ASN A 1 195 ? 13.000 6.262 -4.284 1.00 59.06 195 ASN A O 1
ATOM 1505 N N . PHE A 1 196 ? 11.909 7.179 -6.001 1.00 58.16 196 PHE A N 1
ATOM 1506 C CA . PHE A 1 196 ? 11.038 8.012 -5.153 1.00 58.16 196 PHE A CA 1
ATOM 1507 C C . PHE A 1 196 ? 10.083 7.186 -4.270 1.00 58.16 196 PHE A C 1
ATOM 1509 O O . PHE A 1 196 ? 9.930 7.463 -3.078 1.00 58.16 196 PHE A O 1
ATOM 1516 N N . LEU A 1 197 ? 9.492 6.121 -4.826 1.00 57.22 197 LEU A N 1
ATOM 1517 C CA . LEU A 1 197 ? 8.645 5.187 -4.074 1.00 57.22 197 LEU A CA 1
ATOM 1518 C C . LEU A 1 197 ? 9.467 4.380 -3.050 1.00 57.22 197 LEU A C 1
ATOM 1520 O O . LEU A 1 197 ? 8.994 4.181 -1.928 1.00 57.22 197 LEU A O 1
ATOM 1524 N N . LEU A 1 198 ? 10.721 4.014 -3.383 1.00 55.59 198 LEU A N 1
ATOM 1525 C CA . LEU A 1 198 ? 11.665 3.434 -2.412 1.00 55.59 198 LEU A CA 1
ATOM 1526 C C . LEU A 1 198 ? 11.907 4.401 -1.276 1.00 55.59 198 LEU A C 1
ATOM 1528 O O . LEU A 1 198 ? 11.898 3.993 -0.127 1.00 55.59 198 LEU A O 1
ATOM 1532 N N . THR A 1 199 ? 12.172 5.666 -1.591 1.00 54.78 199 THR A N 1
ATOM 1533 C CA . THR A 1 199 ? 12.618 6.650 -0.607 1.00 54.78 199 THR A CA 1
ATOM 1534 C C . THR A 1 199 ? 11.533 6.883 0.433 1.00 54.78 199 THR A C 1
ATOM 1536 O O . THR A 1 199 ? 11.857 7.005 1.604 1.00 54.78 199 THR A O 1
ATOM 1539 N N . LEU A 1 200 ? 10.252 6.838 0.049 1.00 56.62 200 LEU A N 1
ATOM 1540 C CA . LEU A 1 200 ? 9.122 6.914 0.981 1.00 56.62 200 LEU A CA 1
ATOM 1541 C C . LEU A 1 200 ? 8.974 5.646 1.841 1.00 56.62 200 LEU A C 1
ATOM 1543 O O . LEU A 1 200 ? 8.839 5.748 3.062 1.00 56.62 200 LEU A O 1
ATOM 1547 N N . ALA A 1 201 ? 9.045 4.455 1.236 1.00 56.28 201 ALA A N 1
ATOM 1548 C CA . ALA A 1 201 ? 8.929 3.183 1.957 1.00 56.28 201 ALA A CA 1
ATOM 1549 C C . ALA A 1 201 ? 10.130 2.926 2.887 1.00 56.28 201 ALA A C 1
ATOM 1551 O O . ALA A 1 201 ? 9.965 2.548 4.046 1.00 56.28 201 ALA A O 1
ATOM 1552 N N . THR A 1 202 ? 11.340 3.203 2.399 1.00 56.97 202 THR A N 1
ATOM 1553 C CA . THR A 1 202 ? 12.595 3.066 3.143 1.00 56.97 202 THR A CA 1
ATOM 1554 C C . THR A 1 202 ? 12.721 4.096 4.246 1.00 56.97 202 THR A C 1
ATOM 1556 O O . THR A 1 202 ? 13.194 3.709 5.310 1.00 56.97 202 THR A O 1
ATOM 1559 N N . ASN A 1 203 ? 12.241 5.340 4.071 1.00 58.97 203 ASN A N 1
ATOM 1560 C CA . ASN A 1 203 ? 12.162 6.303 5.178 1.00 58.97 203 ASN A CA 1
ATOM 1561 C C . ASN A 1 203 ? 11.315 5.744 6.320 1.00 58.97 203 ASN A C 1
ATOM 1563 O O . ASN A 1 203 ? 11.738 5.780 7.469 1.00 58.97 203 ASN A O 1
ATOM 1567 N N . TYR A 1 204 ? 10.151 5.167 6.008 1.00 54.62 204 TYR A N 1
ATOM 1568 C CA . TYR A 1 204 ? 9.268 4.594 7.020 1.00 54.62 204 TYR A CA 1
ATOM 1569 C C . TYR A 1 204 ? 9.909 3.399 7.743 1.00 54.62 204 TYR A C 1
ATOM 1571 O O . TYR A 1 204 ? 9.919 3.360 8.973 1.00 54.62 204 TYR A O 1
ATOM 1579 N N . THR A 1 205 ? 10.515 2.451 7.018 1.00 57.41 205 THR A N 1
ATOM 1580 C CA . THR A 1 205 ? 11.246 1.337 7.655 1.00 57.41 205 THR A CA 1
ATOM 1581 C C . THR A 1 205 ? 12.486 1.797 8.415 1.00 57.41 205 THR A C 1
ATOM 1583 O O . THR A 1 205 ? 12.747 1.267 9.487 1.00 57.41 205 THR A O 1
ATOM 1586 N N . ARG A 1 206 ? 13.230 2.797 7.926 1.00 55.38 206 ARG A N 1
ATOM 1587 C CA . ARG A 1 206 ? 14.378 3.385 8.636 1.00 55.38 206 ARG A CA 1
ATOM 1588 C C . ARG A 1 206 ? 13.938 4.054 9.932 1.00 55.38 206 ARG A C 1
ATOM 1590 O O . ARG A 1 206 ? 14.579 3.821 10.946 1.00 55.38 206 ARG A O 1
ATOM 1597 N N . LEU A 1 207 ? 12.841 4.812 9.907 1.00 59.19 207 LEU A N 1
ATOM 1598 C CA . LEU A 1 207 ? 12.246 5.455 11.083 1.00 59.19 207 LEU A CA 1
ATOM 1599 C C . LEU A 1 207 ? 11.712 4.434 12.093 1.00 59.19 207 LEU A C 1
ATOM 1601 O O . LEU A 1 207 ? 11.829 4.634 13.299 1.00 59.19 207 LEU A O 1
ATOM 1605 N N . LYS A 1 208 ? 11.125 3.331 11.617 1.00 62.44 208 LYS A N 1
ATOM 1606 C CA . LYS A 1 208 ? 10.657 2.246 12.485 1.00 62.44 208 LYS A CA 1
ATOM 1607 C C . LYS A 1 208 ? 11.828 1.511 13.139 1.00 62.44 208 LYS A C 1
ATOM 1609 O O . LYS A 1 208 ? 11.839 1.357 14.353 1.00 62.44 208 LYS A O 1
ATOM 1614 N N . ILE A 1 209 ? 12.824 1.119 12.345 1.00 74.62 209 ILE A N 1
ATOM 1615 C CA . ILE A 1 209 ? 14.024 0.426 12.829 1.00 74.62 209 ILE A CA 1
ATOM 1616 C C . ILE A 1 209 ? 14.813 1.323 13.783 1.00 74.62 209 ILE A C 1
ATOM 1618 O O . ILE A 1 209 ? 15.273 0.839 14.807 1.00 74.62 209 ILE A O 1
ATOM 1622 N N . SER A 1 210 ? 14.939 2.625 13.495 1.00 68.94 210 SER A N 1
ATOM 1623 C CA . SER A 1 210 ? 15.627 3.548 14.399 1.00 68.94 210 SER A CA 1
ATOM 1624 C C . SER A 1 210 ? 14.919 3.655 15.744 1.00 68.94 210 SER A C 1
ATOM 1626 O O . SER A 1 210 ? 15.597 3.692 16.759 1.00 68.94 210 SER A O 1
ATOM 1628 N N . LYS A 1 211 ? 13.577 3.665 15.765 1.00 72.50 211 LYS A N 1
ATOM 1629 C CA . LYS A 1 211 ? 12.805 3.702 17.014 1.00 72.50 211 LYS A CA 1
ATOM 1630 C C . LYS A 1 211 ? 12.963 2.428 17.838 1.00 72.50 211 LYS A C 1
ATOM 1632 O O . LYS A 1 211 ? 13.232 2.538 19.025 1.00 72.50 211 LYS A O 1
ATOM 1637 N N . GLU A 1 212 ? 12.861 1.253 17.216 1.00 79.69 212 GLU A N 1
ATOM 1638 C CA . 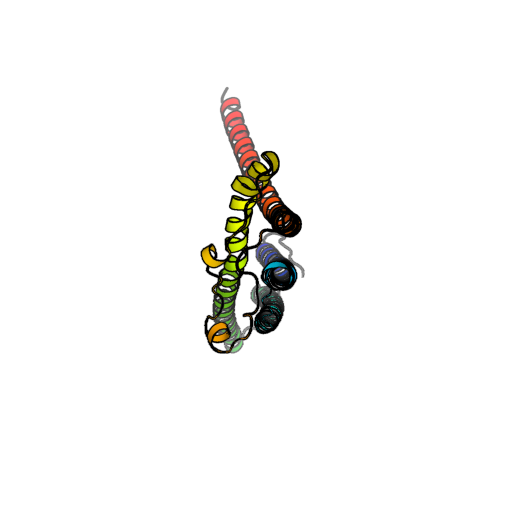GLU A 1 212 ? 13.055 -0.013 17.941 1.00 79.69 212 GLU A CA 1
ATOM 1639 C C . GLU A 1 212 ? 14.487 -0.163 18.466 1.00 79.69 212 GLU A C 1
ATOM 1641 O O . GLU A 1 212 ? 14.686 -0.652 19.574 1.00 79.69 212 GLU A O 1
ATOM 1646 N N . LEU A 1 213 ? 15.490 0.318 17.718 1.00 80.62 213 LEU A N 1
ATOM 1647 C CA . LEU A 1 213 ? 16.872 0.349 18.202 1.00 80.62 213 LEU A CA 1
ATOM 1648 C C . LEU A 1 213 ? 17.048 1.278 19.411 1.00 80.62 213 LEU A C 1
ATOM 1650 O O . LEU A 1 213 ? 17.845 0.971 20.293 1.00 80.62 213 LEU A O 1
ATOM 1654 N N . THR A 1 214 ? 16.352 2.419 19.435 1.00 78.38 214 THR A N 1
ATOM 1655 C CA . THR A 1 214 ? 16.391 3.350 20.571 1.00 78.38 214 THR A CA 1
ATOM 1656 C C . THR A 1 214 ? 15.726 2.741 21.801 1.00 78.38 214 THR A C 1
ATOM 1658 O O . THR A 1 214 ? 16.330 2.765 22.864 1.00 78.38 214 THR A O 1
ATOM 1661 N N . GLU A 1 215 ? 14.551 2.124 21.653 1.00 84.56 215 GLU A N 1
ATOM 1662 C CA . GLU A 1 215 ? 13.853 1.460 22.765 1.00 84.56 215 GLU A CA 1
ATOM 1663 C C . GLU A 1 215 ? 14.672 0.306 23.359 1.00 84.56 215 GLU A C 1
ATOM 1665 O O . GLU A 1 215 ? 14.777 0.179 24.576 1.00 84.56 215 GLU A O 1
ATOM 1670 N N . TYR A 1 216 ? 15.304 -0.508 22.506 1.00 77.06 216 TYR A N 1
ATOM 1671 C CA . TYR A 1 216 ? 16.180 -1.589 22.959 1.00 77.06 216 TYR A CA 1
ATOM 1672 C C . TYR A 1 216 ? 17.393 -1.056 23.726 1.00 77.06 216 TYR A C 1
ATOM 1674 O O . TYR A 1 216 ? 17.792 -1.625 24.737 1.00 77.06 216 TYR A O 1
ATOM 1682 N N . ARG A 1 217 ? 17.984 0.045 23.255 1.00 84.75 217 ARG A N 1
ATOM 1683 C CA . ARG A 1 217 ? 19.152 0.646 23.898 1.00 84.75 217 ARG A CA 1
ATOM 1684 C C . ARG A 1 217 ? 18.813 1.285 25.242 1.00 84.75 217 ARG A C 1
ATOM 1686 O O . ARG A 1 217 ? 19.536 1.041 26.197 1.00 84.75 217 ARG A O 1
ATOM 1693 N N . ASP A 1 218 ? 17.691 1.994 25.335 1.00 89.38 218 ASP A N 1
ATOM 1694 C CA . ASP A 1 218 ? 17.209 2.547 26.606 1.00 89.38 218 ASP A CA 1
ATOM 1695 C C . ASP A 1 218 ? 16.888 1.433 27.621 1.00 89.38 218 ASP A C 1
ATOM 1697 O O . ASP A 1 218 ? 17.148 1.586 28.813 1.00 89.38 218 ASP A O 1
ATOM 1701 N N . ALA A 1 219 ? 16.362 0.289 27.166 1.00 84.88 219 ALA A N 1
ATOM 1702 C CA . ALA A 1 219 ? 16.114 -0.864 28.033 1.00 84.88 219 ALA A CA 1
ATOM 1703 C C . ALA A 1 219 ? 17.415 -1.470 28.589 1.00 84.88 219 ALA A C 1
ATOM 1705 O O . ALA A 1 219 ? 17.488 -1.756 29.783 1.00 84.88 219 ALA A O 1
ATOM 1706 N N . VAL A 1 220 ? 18.446 -1.617 27.749 1.00 85.88 220 VAL A N 1
ATOM 1707 C CA . VAL A 1 220 ? 19.767 -2.117 28.170 1.00 85.88 220 VAL A CA 1
ATOM 1708 C C . VAL A 1 220 ? 20.435 -1.151 29.152 1.00 85.88 220 VAL A C 1
ATOM 1710 O O . VAL A 1 220 ? 20.932 -1.585 30.191 1.00 85.88 220 VAL A O 1
ATOM 1713 N N . ASP A 1 221 ? 20.383 0.157 28.883 1.00 89.00 221 ASP A N 1
ATOM 1714 C CA . ASP A 1 221 ? 20.972 1.175 29.761 1.00 89.00 221 ASP A CA 1
ATOM 1715 C C . ASP A 1 221 ? 20.307 1.175 31.161 1.00 89.00 221 ASP A C 1
ATOM 1717 O O . ASP A 1 221 ? 20.975 1.407 32.171 1.00 89.00 221 ASP A O 1
ATOM 1721 N N . MET A 1 222 ? 19.006 0.861 31.261 1.00 83.06 222 MET A N 1
ATOM 1722 C CA . MET A 1 222 ? 18.322 0.702 32.555 1.00 83.06 222 MET A CA 1
ATOM 1723 C C . MET A 1 222 ? 18.777 -0.545 33.329 1.00 83.06 222 MET A C 1
ATOM 1725 O O . MET A 1 222 ? 18.961 -0.465 34.545 1.00 83.06 222 MET A O 1
ATOM 1729 N N . GLU A 1 223 ? 18.994 -1.678 32.656 1.00 85.25 223 GLU A N 1
ATOM 1730 C CA . GLU A 1 223 ? 19.481 -2.910 33.298 1.00 85.25 223 GLU A CA 1
ATOM 1731 C C . GLU A 1 223 ? 20.912 -2.751 33.839 1.00 85.25 223 GLU A C 1
ATOM 1733 O O . GLU A 1 223 ? 21.220 -3.218 34.942 1.00 85.25 223 GLU A O 1
ATOM 1738 N N . GLU A 1 224 ? 21.781 -2.042 33.109 1.00 83.50 224 GLU A N 1
ATOM 1739 C CA . GLU A 1 224 ? 23.148 -1.748 33.554 1.00 83.50 224 GLU A CA 1
ATOM 1740 C C . GLU A 1 224 ? 23.169 -0.854 34.806 1.00 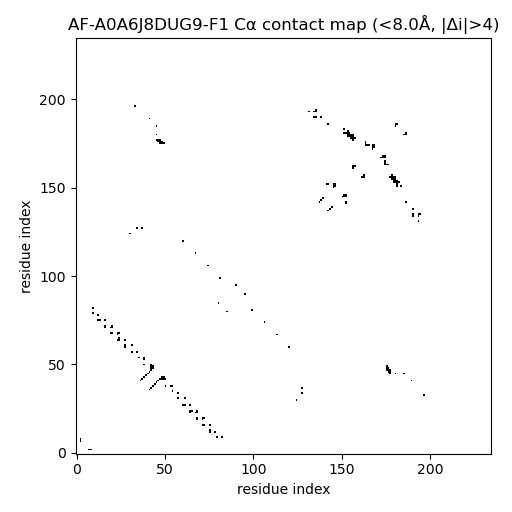83.50 224 GLU A C 1
ATOM 1742 O O . GLU A 1 224 ? 23.949 -1.101 35.733 1.00 83.50 224 GLU A O 1
ATOM 1747 N N . LEU A 1 225 ? 22.281 0.143 34.890 1.00 81.62 225 LEU A N 1
ATOM 1748 C CA . LEU A 1 225 ? 22.144 1.002 36.073 1.00 81.62 225 LEU A CA 1
ATOM 1749 C C . LEU A 1 225 ? 21.654 0.225 37.304 1.00 81.62 225 LEU A C 1
ATOM 1751 O O . LEU A 1 225 ? 22.162 0.443 38.409 1.00 81.62 225 LEU A O 1
ATOM 1755 N N . GLU A 1 226 ? 20.712 -0.709 37.136 1.00 79.69 226 GLU A N 1
ATOM 1756 C CA . GLU A 1 226 ? 20.249 -1.561 38.236 1.00 79.69 226 GLU A CA 1
ATOM 1757 C C . GLU A 1 226 ? 21.354 -2.493 38.748 1.00 79.69 226 GLU A C 1
ATOM 1759 O O . GLU A 1 226 ? 21.548 -2.601 39.963 1.00 79.69 226 GLU A O 1
ATOM 1764 N N . LEU A 1 227 ? 22.120 -3.125 37.854 1.00 76.19 227 LEU A N 1
ATOM 1765 C CA . LEU A 1 227 ? 23.249 -3.984 38.229 1.00 76.19 227 LEU A CA 1
ATOM 1766 C C . LEU A 1 227 ? 24.326 -3.210 38.994 1.00 76.19 227 LEU A C 1
ATOM 1768 O O . LEU A 1 227 ? 24.777 -3.662 40.048 1.00 76.19 227 LEU A O 1
ATOM 1772 N N . ASN A 1 228 ? 24.681 -2.016 38.520 1.00 75.81 228 ASN A N 1
ATOM 1773 C CA . ASN A 1 228 ? 25.711 -1.193 39.152 1.00 75.81 228 ASN A CA 1
ATOM 1774 C C . ASN A 1 228 ? 25.253 -0.637 40.517 1.00 75.81 228 ASN A C 1
ATOM 1776 O O . ASN A 1 228 ? 26.047 -0.506 41.449 1.00 75.81 228 ASN A O 1
ATOM 1780 N N . SER A 1 229 ? 23.951 -0.365 40.677 1.00 71.06 229 SER A N 1
ATOM 1781 C CA . SER A 1 229 ? 23.370 0.048 41.964 1.00 71.06 229 SER A CA 1
ATOM 1782 C C . SER A 1 229 ? 23.351 -1.077 43.008 1.00 71.06 229 SER A C 1
ATOM 1784 O O . SER A 1 229 ? 23.554 -0.820 44.196 1.00 71.06 229 SER A O 1
ATOM 1786 N N . ARG A 1 230 ? 23.158 -2.333 42.578 1.00 64.88 230 ARG A N 1
ATOM 1787 C CA . ARG A 1 230 ? 23.179 -3.512 43.459 1.00 64.88 230 ARG A CA 1
ATOM 1788 C C . ARG A 1 230 ? 24.587 -3.848 43.940 1.00 64.88 230 ARG A C 1
ATOM 1790 O O . ARG A 1 230 ? 24.744 -4.231 45.095 1.00 64.88 230 ARG A O 1
ATOM 1797 N N . ASP A 1 231 ? 25.594 -3.659 43.092 1.00 62.97 231 ASP A N 1
ATOM 1798 C CA . ASP A 1 231 ? 26.994 -3.933 43.441 1.00 62.97 231 ASP A CA 1
ATOM 1799 C C . ASP A 1 231 ? 27.595 -2.829 44.342 1.00 62.97 231 ASP A C 1
ATOM 1801 O O . ASP A 1 231 ? 28.404 -3.094 45.232 1.00 62.97 231 ASP A O 1
ATOM 1805 N N . GLY A 1 232 ? 27.128 -1.582 44.195 1.00 58.75 232 GLY A N 1
ATOM 1806 C CA . GLY A 1 232 ? 27.524 -0.449 45.044 1.00 58.75 232 GLY A CA 1
ATOM 1807 C C . GLY A 1 232 ? 26.890 -0.415 46.443 1.00 58.75 232 GLY A C 1
ATOM 1808 O O . GLY A 1 232 ? 27.413 0.265 47.323 1.00 58.75 232 GLY A O 1
ATOM 1809 N N . GLY A 1 233 ? 25.789 -1.139 46.671 1.00 54.12 233 GLY A N 1
ATOM 1810 C CA . GLY A 1 233 ? 25.085 -1.194 47.962 1.00 54.12 233 GLY A CA 1
ATOM 1811 C C . GLY A 1 233 ? 25.593 -2.262 48.938 1.00 54.12 233 GLY A C 1
ATOM 1812 O O . GLY A 1 233 ? 25.045 -2.390 50.030 1.00 54.12 233 GLY A O 1
ATOM 1813 N N . SER A 1 234 ? 26.607 -3.043 48.550 1.00 52.12 234 SER A N 1
ATOM 1814 C CA . SER A 1 234 ? 27.088 -4.203 49.311 1.00 52.12 234 SER A CA 1
ATOM 1815 C C . SER A 1 234 ? 28.495 -4.024 49.914 1.00 52.12 234 SER A C 1
ATOM 1817 O O . SER A 1 234 ? 29.160 -5.021 50.210 1.00 52.12 234 SER A O 1
ATOM 1819 N N . ARG A 1 235 ? 28.949 -2.776 50.113 1.00 43.75 235 ARG A N 1
ATOM 1820 C CA . ARG A 1 235 ? 30.162 -2.428 50.877 1.00 43.75 235 ARG A CA 1
ATOM 1821 C C . ARG A 1 235 ? 29.852 -1.553 52.079 1.00 43.75 235 ARG A C 1
ATOM 1823 O O . ARG A 1 235 ? 29.057 -0.604 51.918 1.00 43.75 235 ARG A O 1
#